Protein AF-A0A661MGD4-F1 (afdb_monomer)

pLDDT: mean 91.0, std 11.96, range [29.83, 98.5]

Sequence (259 aa):
MSNIVTQGSRTRNFLRILVRSAWTYRALFPLMELMNVREQTRAYKIWVRYLLWMMRSSCSRRKKVIWMSAFAPVELAYAADAVPLLPEILAALVSYLGWAPRLMATGNSLISTDVCSFYRCALGMAAEGFLPEPDVIISSSYLCDGANKFFSYLAKRYGCPHFLLDPPYHGDNDAKIYVKDQLDD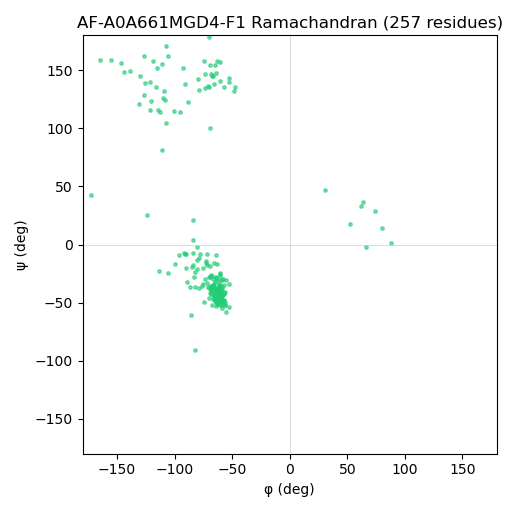ILKGMAEALGRKISAEKISEVIRASNEARNWLSKINTLRKAIPAPFPGSEGLSYLAGMGFVSPGSEWAVRFFSS

Structure (mmCIF, N/CA/C/O backbone):
data_AF-A0A661MGD4-F1
#
_entry.id   AF-A0A661MGD4-F1
#
loop_
_atom_site.group_PDB
_atom_site.id
_atom_site.type_symbol
_atom_site.label_atom_id
_atom_site.label_alt_id
_atom_site.label_comp_id
_atom_site.label_asym_id
_atom_site.label_entity_id
_atom_site.label_seq_id
_atom_site.pdbx_PDB_ins_code
_atom_site.Cartn_x
_atom_site.Cartn_y
_atom_site.Cartn_z
_atom_site.occupancy
_atom_site.B_iso_or_equiv
_atom_site.auth_seq_id
_atom_site.auth_comp_id
_atom_site.auth_asym_id
_atom_site.auth_atom_id
_atom_site.pdbx_PDB_model_num
ATOM 1 N N . MET A 1 1 ? 1.166 41.370 -6.450 1.00 38.81 1 MET A N 1
ATOM 2 C CA . MET A 1 1 ? 1.505 40.102 -5.754 1.00 38.81 1 MET A CA 1
ATOM 3 C C . MET A 1 1 ? 0.290 39.328 -5.209 1.00 38.81 1 MET A C 1
ATOM 5 O O . MET A 1 1 ? 0.430 38.144 -4.941 1.00 38.81 1 MET A O 1
ATOM 9 N N . SER A 1 2 ? -0.913 39.914 -5.122 1.00 34.53 2 SER A N 1
ATOM 10 C CA . SER A 1 2 ? -2.145 39.258 -4.629 1.00 34.53 2 SER A CA 1
ATOM 11 C C . SER A 1 2 ? -2.879 38.353 -5.642 1.00 34.53 2 SER A C 1
ATOM 13 O O . SER A 1 2 ? -3.616 37.457 -5.236 1.00 34.53 2 SER A O 1
ATOM 15 N N . ASN A 1 3 ? -2.651 38.528 -6.951 1.00 29.83 3 ASN A N 1
ATOM 16 C CA . ASN A 1 3 ? -3.352 37.764 -8.000 1.00 29.83 3 ASN A CA 1
ATOM 17 C C . ASN A 1 3 ? -2.729 36.390 -8.329 1.00 29.83 3 ASN A C 1
ATOM 19 O O . ASN A 1 3 ? -3.414 35.525 -8.861 1.00 29.83 3 ASN A O 1
ATOM 23 N N . ILE A 1 4 ? -1.459 36.147 -7.980 1.00 37.38 4 ILE A N 1
ATOM 24 C CA . ILE A 1 4 ? -0.770 34.870 -8.271 1.00 37.38 4 ILE A CA 1
ATOM 25 C C . ILE A 1 4 ? -1.109 33.807 -7.208 1.00 37.38 4 ILE A C 1
ATOM 27 O O . ILE A 1 4 ? -1.322 32.635 -7.524 1.00 37.38 4 ILE A O 1
ATOM 31 N N . VAL A 1 5 ? -1.254 34.218 -5.942 1.00 38.19 5 VAL A N 1
ATOM 32 C CA . VAL A 1 5 ? -1.620 33.326 -4.824 1.00 38.19 5 VAL A CA 1
ATOM 33 C C . VAL A 1 5 ? -3.065 32.820 -4.956 1.00 38.19 5 VAL A C 1
ATOM 35 O O . VAL A 1 5 ? -3.353 31.656 -4.665 1.00 38.19 5 VAL A O 1
ATOM 38 N N . THR A 1 6 ? -3.967 33.665 -5.460 1.00 35.41 6 THR A N 1
ATOM 39 C CA . THR A 1 6 ? -5.386 33.350 -5.691 1.00 35.41 6 THR A CA 1
ATOM 40 C C . THR A 1 6 ? -5.606 32.477 -6.931 1.00 35.41 6 THR A C 1
ATOM 42 O O . THR A 1 6 ? -6.429 31.560 -6.885 1.00 35.41 6 THR A O 1
ATOM 45 N N . GLN A 1 7 ? -4.826 32.658 -8.003 1.00 37.03 7 GLN A N 1
ATOM 46 C CA . GLN A 1 7 ? -4.833 31.742 -9.156 1.00 37.03 7 GLN A CA 1
ATOM 47 C C . GLN A 1 7 ? -4.317 30.349 -8.766 1.00 37.03 7 GLN A C 1
ATOM 49 O O . GLN A 1 7 ? -4.953 29.339 -9.072 1.00 37.03 7 GLN A O 1
ATOM 54 N N . GLY A 1 8 ? -3.227 30.289 -7.991 1.00 53.97 8 GLY A N 1
ATOM 55 C CA . GLY A 1 8 ? -2.683 29.037 -7.466 1.00 53.97 8 GLY A CA 1
ATOM 56 C C . GLY A 1 8 ? -3.636 28.297 -6.520 1.00 53.97 8 GLY A C 1
ATOM 57 O O . GLY A 1 8 ? -3.591 27.069 -6.462 1.00 53.97 8 GLY A O 1
ATOM 58 N N . SER A 1 9 ? -4.509 28.988 -5.773 1.00 59.91 9 SER A N 1
ATOM 59 C CA . SER A 1 9 ? -5.507 28.337 -4.904 1.00 59.91 9 SER A CA 1
ATOM 60 C C . SER A 1 9 ? -6.722 27.810 -5.682 1.00 59.91 9 SER A C 1
ATOM 62 O O . SER A 1 9 ? -7.193 26.706 -5.401 1.00 59.91 9 SER A O 1
ATOM 64 N N . ARG A 1 10 ? -7.185 28.530 -6.716 1.00 62.38 10 ARG A N 1
ATOM 65 C CA . ARG A 1 10 ? -8.285 28.085 -7.593 1.00 62.38 10 ARG A CA 1
ATOM 66 C C . ARG A 1 10 ? -7.918 26.840 -8.395 1.00 62.38 10 ARG A C 1
ATOM 68 O O . ARG A 1 10 ? -8.682 25.876 -8.388 1.00 62.38 10 ARG A O 1
ATOM 75 N N . THR A 1 11 ? -6.738 26.819 -9.014 1.00 67.00 11 THR A N 1
ATOM 76 C CA . THR A 1 11 ? -6.256 25.649 -9.768 1.00 67.00 11 THR A CA 1
ATOM 77 C C . THR A 1 11 ? -6.047 24.443 -8.849 1.00 67.00 11 THR A C 1
ATOM 79 O O . THR A 1 11 ? -6.415 23.326 -9.210 1.00 67.00 11 THR A O 1
ATOM 82 N N . ARG A 1 12 ? -5.547 24.660 -7.620 1.00 67.94 12 ARG A N 1
ATOM 83 C CA . ARG A 1 12 ? -5.434 23.611 -6.589 1.00 67.94 12 ARG A CA 1
ATOM 84 C C . ARG A 1 12 ? -6.788 23.022 -6.208 1.00 67.94 12 ARG A C 1
ATOM 86 O O . ARG A 1 12 ? -6.923 21.804 -6.158 1.00 67.94 12 ARG A O 1
ATOM 93 N N . ASN A 1 13 ? -7.792 23.867 -5.988 1.00 76.31 13 ASN A N 1
ATOM 94 C CA . ASN A 1 13 ? -9.137 23.408 -5.653 1.00 76.31 13 ASN A CA 1
ATOM 95 C C . ASN A 1 13 ? -9.775 22.613 -6.798 1.00 76.31 13 ASN A C 1
ATOM 97 O O . ASN A 1 13 ? -10.355 21.561 -6.542 1.00 76.31 13 ASN A O 1
ATOM 101 N N . PHE A 1 14 ? -9.619 23.063 -8.045 1.00 81.38 14 PHE A N 1
ATOM 102 C CA . PHE A 1 14 ? -10.125 22.338 -9.211 1.00 81.38 14 PHE A CA 1
ATOM 103 C C . PHE A 1 14 ? -9.444 20.975 -9.387 1.00 81.38 14 PHE A C 1
ATOM 105 O O . PHE A 1 14 ? -10.123 19.956 -9.499 1.00 81.38 14 PHE A O 1
ATOM 112 N N . LEU A 1 15 ? -8.108 20.934 -9.330 1.00 81.50 15 LEU A N 1
ATOM 113 C CA . LEU A 1 15 ? -7.348 19.689 -9.445 1.00 81.50 15 LEU A CA 1
ATOM 114 C C . LEU A 1 15 ? -7.704 18.708 -8.322 1.00 81.50 15 LEU A C 1
ATOM 116 O O . LEU A 1 15 ? -7.880 17.521 -8.576 1.00 81.50 15 LEU A O 1
ATOM 120 N N . ARG A 1 16 ? -7.882 19.202 -7.093 1.00 83.19 16 ARG A N 1
ATOM 121 C CA . ARG A 1 16 ? -8.325 18.389 -5.954 1.00 83.19 16 ARG A CA 1
ATOM 122 C C . ARG A 1 16 ? -9.704 17.774 -6.189 1.00 83.19 16 ARG A C 1
ATOM 124 O O . ARG A 1 16 ? -9.888 16.591 -5.925 1.00 83.19 16 ARG A O 1
ATOM 131 N N . ILE A 1 17 ? -10.662 18.553 -6.694 1.00 83.62 17 ILE A N 1
ATOM 132 C CA . ILE A 1 17 ? -12.006 18.054 -7.034 1.00 83.62 17 ILE A CA 1
ATOM 133 C C . ILE A 1 17 ? -11.910 16.969 -8.111 1.00 83.62 17 ILE A C 1
ATOM 135 O O . ILE A 1 17 ? -12.539 15.918 -7.987 1.00 83.62 17 ILE A O 1
ATOM 139 N N . LEU A 1 18 ? -11.084 17.195 -9.133 1.00 85.94 18 LEU A N 1
ATOM 140 C CA . LEU A 1 18 ? -10.885 16.254 -10.228 1.00 85.94 18 LEU A CA 1
ATOM 141 C C . LEU A 1 18 ? -10.259 14.940 -9.732 1.00 85.94 18 LEU A C 1
ATOM 143 O O . LEU A 1 18 ? -10.813 13.873 -9.977 1.00 85.94 18 LEU A O 1
ATOM 147 N N . VAL A 1 19 ? -9.174 15.000 -8.960 1.00 83.69 19 VAL A N 1
ATOM 148 C CA . VAL A 1 19 ? -8.482 13.816 -8.414 1.00 83.69 19 VAL A CA 1
ATOM 149 C C . VAL A 1 19 ? -9.341 13.060 -7.395 1.00 83.69 19 VAL A C 1
ATOM 151 O O . VAL A 1 19 ? -9.225 11.842 -7.295 1.00 83.69 19 VAL A O 1
ATOM 154 N N . ARG A 1 20 ? -10.242 13.732 -6.667 1.00 84.50 20 ARG A N 1
ATOM 155 C CA . ARG A 1 20 ? -11.174 13.072 -5.731 1.00 84.50 20 ARG A CA 1
ATOM 156 C C . ARG A 1 20 ? -12.440 12.529 -6.396 1.00 84.50 20 ARG A C 1
ATOM 158 O O . ARG A 1 20 ? -13.216 11.841 -5.737 1.00 84.50 20 ARG A O 1
ATOM 165 N N . SER A 1 21 ? -12.672 12.812 -7.675 1.00 87.50 21 SER A N 1
ATOM 166 C CA . SER A 1 21 ? -13.876 12.367 -8.373 1.00 87.50 21 SER A CA 1
ATOM 167 C C . SER A 1 21 ? -13.684 10.988 -9.001 1.00 87.50 21 SER A C 1
ATOM 169 O O . SER A 1 21 ? -12.840 10.783 -9.872 1.00 87.50 21 SER A O 1
ATOM 171 N N . ALA A 1 22 ? -14.540 10.033 -8.629 1.00 86.62 22 ALA A N 1
ATOM 172 C CA . ALA A 1 22 ? -14.568 8.711 -9.258 1.00 86.62 22 ALA A CA 1
ATOM 173 C C . ALA A 1 22 ? -14.874 8.774 -10.770 1.00 86.62 22 ALA A C 1
ATOM 175 O O . ALA A 1 22 ? -14.475 7.880 -11.523 1.00 86.62 22 ALA A O 1
ATOM 176 N N . TRP A 1 23 ? -15.563 9.829 -11.225 1.00 83.44 23 TRP A N 1
ATOM 177 C CA . TRP A 1 23 ? -15.850 10.055 -12.643 1.00 83.44 23 TRP A CA 1
ATOM 178 C C . TRP A 1 23 ? -14.594 10.342 -13.453 1.00 83.44 23 TRP A C 1
ATOM 180 O O . TRP A 1 23 ? -14.499 9.865 -14.580 1.00 83.44 23 TRP A O 1
ATOM 190 N N . THR A 1 24 ? -13.611 11.024 -12.867 1.00 87.75 24 THR A N 1
ATOM 191 C CA . THR A 1 24 ? -12.321 11.299 -13.507 1.00 87.75 24 THR A CA 1
ATOM 192 C C . THR A 1 24 ? -11.649 10.004 -13.935 1.00 87.75 24 THR A C 1
ATOM 194 O O . THR A 1 24 ? -11.345 9.821 -15.107 1.00 87.75 24 THR A O 1
ATOM 197 N N . TYR A 1 25 ? -11.513 9.043 -13.022 1.00 87.75 25 TYR A N 1
ATOM 198 C CA . TYR A 1 25 ? -10.883 7.756 -13.329 1.00 87.75 25 TYR A CA 1
ATOM 199 C C . TYR A 1 25 ? -11.726 6.887 -14.267 1.00 87.75 25 TYR A C 1
ATOM 201 O O . TYR A 1 25 ? -11.180 6.103 -15.040 1.00 87.75 25 TYR A O 1
ATOM 209 N N . ARG A 1 26 ? -13.058 7.037 -14.248 1.00 84.25 26 ARG A N 1
ATOM 210 C CA . ARG A 1 26 ? -13.942 6.380 -15.222 1.00 84.25 26 ARG A CA 1
ATOM 211 C C . ARG A 1 26 ? -13.761 6.948 -16.632 1.00 84.25 26 ARG A C 1
ATOM 213 O O . ARG A 1 26 ? -13.774 6.171 -17.578 1.00 84.25 26 ARG A O 1
ATOM 220 N N . ALA A 1 27 ? -13.596 8.263 -16.763 1.00 83.69 27 ALA A N 1
ATOM 221 C CA . ALA A 1 27 ? -13.368 8.939 -18.038 1.00 83.69 27 ALA A CA 1
ATOM 222 C C . ALA A 1 27 ? -11.937 8.733 -18.563 1.00 83.69 27 ALA A C 1
ATOM 224 O O . ALA A 1 27 ? -11.739 8.593 -19.766 1.00 83.69 27 ALA A O 1
ATOM 225 N N . LEU A 1 28 ? -10.949 8.642 -17.666 1.00 85.88 28 LEU A N 1
ATOM 226 C CA . LEU A 1 28 ? -9.559 8.341 -18.020 1.00 85.88 28 LEU A CA 1
ATOM 227 C C . LEU A 1 28 ? -9.374 6.912 -18.538 1.00 85.88 28 LEU A C 1
ATOM 229 O O . LEU A 1 28 ? -8.469 6.676 -19.327 1.00 85.88 28 LEU A O 1
ATOM 233 N N . PHE A 1 29 ? -10.225 5.969 -18.130 1.00 83.31 29 PHE A N 1
ATOM 234 C CA . PHE A 1 29 ? -10.126 4.570 -18.547 1.00 83.31 29 PHE A CA 1
ATOM 235 C C . PHE A 1 29 ? -10.126 4.369 -20.077 1.00 83.31 29 PHE A C 1
ATOM 237 O O . PHE A 1 29 ? -9.139 3.836 -20.582 1.00 83.31 29 PHE A O 1
ATOM 244 N N . PRO A 1 30 ? -11.143 4.814 -20.848 1.00 80.56 30 PRO A N 1
ATOM 245 C CA . PRO A 1 30 ? -11.133 4.661 -22.306 1.00 80.56 30 PRO A CA 1
ATOM 246 C C . PRO A 1 30 ? -10.006 5.453 -22.985 1.00 80.56 30 PRO A C 1
ATOM 248 O O . PRO A 1 30 ? -9.466 5.001 -23.990 1.00 80.56 30 PRO A O 1
ATOM 251 N N . LEU A 1 31 ? -9.615 6.605 -22.427 1.00 83.00 31 LEU A N 1
ATOM 252 C CA . LEU A 1 31 ? -8.506 7.403 -22.953 1.00 83.00 31 LEU A CA 1
ATOM 253 C C . LEU A 1 31 ? -7.170 6.665 -22.808 1.00 83.00 31 LEU A C 1
ATOM 255 O O . LEU A 1 31 ? -6.402 6.586 -23.760 1.00 83.00 31 LEU A O 1
ATOM 259 N N . MET A 1 32 ? -6.908 6.096 -21.631 1.00 81.75 32 MET A N 1
ATOM 260 C CA . MET A 1 32 ? -5.697 5.322 -21.369 1.00 81.75 32 MET A CA 1
ATOM 261 C C . MET A 1 32 ? -5.668 4.032 -22.185 1.00 81.75 32 MET A C 1
ATOM 263 O O . MET A 1 32 ? -4.604 3.659 -22.666 1.00 81.75 32 MET A O 1
ATOM 267 N N . GLU A 1 33 ? -6.814 3.378 -22.402 1.00 76.75 33 GLU A N 1
ATOM 268 C CA . GLU A 1 33 ? -6.906 2.258 -23.347 1.00 76.75 33 GLU A CA 1
ATOM 269 C C . GLU A 1 33 ? -6.469 2.681 -24.747 1.00 76.75 33 GLU A C 1
ATOM 271 O O . GLU A 1 33 ? -5.610 2.016 -25.316 1.00 76.75 33 GLU A O 1
ATOM 276 N N . LEU A 1 34 ? -6.991 3.806 -25.255 1.00 76.06 34 LEU A N 1
ATOM 277 C CA . LEU A 1 34 ? -6.676 4.335 -26.584 1.00 76.06 34 LEU A CA 1
ATOM 278 C C . LEU A 1 34 ? -5.197 4.736 -26.719 1.00 76.06 34 LEU A C 1
ATOM 280 O O . LEU A 1 34 ? -4.548 4.407 -27.711 1.00 76.06 34 LEU A O 1
ATOM 284 N N . MET A 1 35 ? -4.647 5.415 -25.712 1.00 70.75 35 MET A N 1
ATOM 285 C CA . MET A 1 35 ? -3.242 5.837 -25.694 1.00 70.75 35 MET A CA 1
ATOM 286 C C . MET A 1 35 ? -2.285 4.644 -25.584 1.00 70.75 35 MET A C 1
ATOM 288 O O . MET A 1 35 ? -1.237 4.634 -26.225 1.00 70.75 35 MET A O 1
ATOM 292 N N . ASN A 1 36 ? -2.665 3.605 -24.837 1.00 72.94 36 ASN A N 1
ATOM 293 C CA . ASN A 1 36 ? -1.867 2.390 -24.668 1.00 72.94 36 ASN A CA 1
ATOM 294 C C . ASN A 1 36 ? -2.060 1.370 -25.806 1.00 72.94 36 ASN A C 1
ATOM 296 O O . ASN A 1 36 ? -1.493 0.275 -25.741 1.00 72.94 36 ASN A O 1
ATOM 300 N N . VAL A 1 37 ? -2.837 1.681 -26.856 1.00 60.25 37 VAL A N 1
ATOM 301 C CA . VAL A 1 37 ? -2.988 0.794 -28.026 1.00 60.25 37 VAL A CA 1
ATOM 302 C C . VAL A 1 37 ? -1.652 0.587 -28.731 1.00 60.25 37 VAL A C 1
ATOM 304 O O . VAL A 1 37 ? -1.413 -0.508 -29.235 1.00 60.25 37 VAL A O 1
ATOM 307 N N . ARG A 1 38 ? -0.785 1.608 -28.759 1.00 55.16 38 ARG A N 1
ATOM 308 C CA . ARG A 1 38 ? 0.310 1.642 -29.730 1.00 55.16 38 ARG A CA 1
ATOM 309 C C . ARG A 1 38 ? 1.633 1.003 -29.328 1.00 55.16 38 ARG A C 1
ATOM 311 O O . ARG A 1 38 ? 2.334 0.660 -30.259 1.00 55.16 38 ARG A O 1
ATOM 318 N N . GLU A 1 39 ? 1.975 0.773 -28.054 1.00 57.12 39 GLU A N 1
ATOM 319 C CA . GLU A 1 39 ? 3.321 0.227 -27.737 1.00 57.12 39 GLU A CA 1
ATOM 320 C C . GLU A 1 39 ? 3.539 -0.158 -26.253 1.00 57.12 39 GLU A C 1
ATOM 322 O O . GLU A 1 39 ? 4.567 0.140 -25.658 1.00 57.12 39 GLU A O 1
ATOM 327 N N . GLN A 1 40 ? 2.569 -0.806 -25.598 1.00 71.50 40 GLN A N 1
ATOM 328 C CA . GLN A 1 40 ? 2.698 -1.192 -24.178 1.00 71.50 40 GLN A CA 1
ATOM 329 C C . GLN A 1 40 ? 2.456 -2.691 -23.967 1.00 71.50 40 GLN A C 1
ATOM 331 O O . GLN A 1 40 ? 1.520 -3.262 -24.543 1.00 71.50 40 GLN A O 1
ATOM 336 N N . THR A 1 41 ? 3.263 -3.319 -23.103 1.00 84.88 41 THR A N 1
ATOM 337 C CA . THR A 1 41 ? 3.124 -4.737 -22.731 1.00 84.88 41 THR A CA 1
ATOM 338 C C . THR A 1 41 ? 1.764 -5.010 -22.079 1.00 84.88 41 THR A C 1
ATOM 340 O O . THR A 1 41 ? 1.111 -4.121 -21.520 1.00 84.88 41 THR A O 1
ATOM 343 N N . ARG A 1 42 ? 1.306 -6.268 -22.128 1.00 89.00 42 ARG A N 1
ATOM 344 C CA . ARG A 1 42 ? 0.054 -6.677 -21.468 1.00 89.00 42 ARG A CA 1
ATOM 345 C C . ARG A 1 42 ? 0.088 -6.373 -19.966 1.00 89.00 42 ARG A C 1
ATOM 347 O O . ARG A 1 42 ? -0.892 -5.841 -19.443 1.00 89.00 42 ARG A O 1
ATOM 354 N N . ALA A 1 43 ? 1.222 -6.633 -19.316 1.00 90.75 43 ALA A N 1
ATOM 355 C CA . ALA A 1 43 ? 1.460 -6.322 -17.911 1.00 90.75 43 ALA A CA 1
ATOM 356 C C . ALA A 1 43 ? 1.262 -4.827 -17.613 1.00 90.75 43 ALA A C 1
ATOM 358 O O . ALA A 1 43 ? 0.508 -4.474 -16.705 1.00 90.75 43 ALA A O 1
ATOM 359 N N . TYR A 1 44 ? 1.845 -3.938 -18.424 1.00 89.69 44 TYR A N 1
ATOM 360 C CA . TYR A 1 44 ? 1.681 -2.494 -18.250 1.00 89.69 44 TYR A CA 1
ATOM 361 C C . TYR A 1 44 ? 0.212 -2.060 -18.331 1.00 89.69 44 TYR A C 1
ATOM 363 O O . TYR A 1 44 ? -0.272 -1.314 -17.478 1.00 89.69 44 TYR A O 1
ATOM 371 N N . LYS A 1 45 ? -0.543 -2.579 -19.309 1.00 90.50 45 LYS A N 1
ATOM 372 C CA . LYS A 1 45 ? -1.984 -2.289 -19.432 1.00 9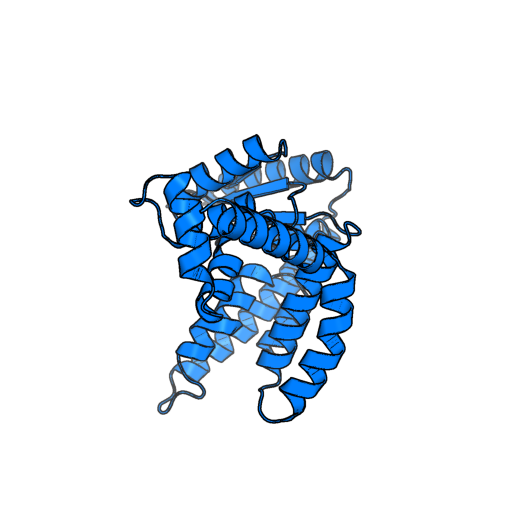0.50 45 LYS A CA 1
ATOM 373 C C . LYS A 1 45 ? -2.750 -2.730 -18.185 1.00 90.50 45 LYS A C 1
ATOM 375 O O . LYS A 1 45 ? -3.609 -1.995 -17.701 1.00 90.50 45 LYS A O 1
ATOM 380 N N . ILE A 1 46 ? -2.437 -3.908 -17.642 1.00 93.56 46 ILE A N 1
ATOM 381 C CA . ILE A 1 46 ? -3.058 -4.408 -16.407 1.00 93.56 46 ILE A CA 1
ATOM 382 C C . ILE A 1 46 ? -2.708 -3.504 -15.219 1.00 93.56 46 ILE A C 1
ATOM 384 O O . ILE A 1 46 ? -3.604 -3.162 -14.449 1.00 93.56 46 ILE A O 1
ATOM 388 N N . TRP A 1 47 ? -1.456 -3.063 -15.100 1.00 93.06 47 TRP A N 1
ATOM 389 C CA . TRP A 1 47 ? -1.031 -2.135 -14.051 1.00 93.06 47 TRP A CA 1
ATOM 390 C C . TRP A 1 47 ? -1.778 -0.797 -14.114 1.00 93.06 47 TRP A C 1
ATOM 392 O O . TRP A 1 47 ? -2.334 -0.358 -13.108 1.00 93.06 47 TRP A O 1
ATOM 402 N N . VAL A 1 48 ? -1.888 -0.180 -15.296 1.00 91.81 48 VAL A N 1
ATOM 403 C CA . VAL A 1 48 ? -2.652 1.070 -15.468 1.00 91.81 48 VAL A CA 1
ATOM 404 C C . VAL A 1 48 ? -4.127 0.864 -15.113 1.00 91.81 48 VAL A C 1
ATOM 406 O O . VAL A 1 48 ? -4.706 1.668 -14.379 1.00 91.81 48 VAL A O 1
ATOM 409 N N . ARG A 1 49 ? -4.742 -0.238 -15.565 1.00 93.19 49 ARG A N 1
ATOM 410 C CA . ARG A 1 49 ? -6.128 -0.589 -15.201 1.00 93.19 49 ARG A CA 1
ATOM 411 C C . ARG A 1 49 ? -6.295 -0.748 -13.694 1.00 93.19 49 ARG A C 1
ATOM 413 O O . ARG A 1 49 ? -7.289 -0.270 -13.150 1.00 93.19 49 ARG A O 1
ATOM 420 N N . TYR A 1 50 ? -5.332 -1.380 -13.029 1.00 95.00 50 TYR A N 1
ATOM 421 C CA . TYR A 1 50 ? -5.331 -1.545 -11.582 1.00 95.00 50 TYR A CA 1
ATOM 422 C C . TYR A 1 50 ? -5.238 -0.196 -10.857 1.00 95.00 50 TYR A C 1
ATOM 424 O O . TYR A 1 50 ? -6.045 0.059 -9.966 1.00 95.00 50 TYR A O 1
ATOM 432 N N . LEU A 1 51 ? -4.340 0.706 -11.269 1.00 93.50 51 LEU A N 1
ATOM 433 C CA . LEU A 1 51 ? -4.227 2.048 -10.681 1.00 93.50 51 LEU A CA 1
ATOM 434 C C . LEU A 1 51 ? -5.525 2.853 -10.833 1.00 93.50 51 LEU A C 1
ATOM 436 O O . LEU A 1 51 ? -6.009 3.451 -9.870 1.00 93.50 51 LEU A O 1
ATOM 440 N N . LEU A 1 52 ? -6.131 2.828 -12.024 1.00 93.31 52 LEU A N 1
ATOM 441 C CA . LEU A 1 52 ? -7.417 3.484 -12.272 1.00 93.31 52 LEU A CA 1
ATOM 442 C C . LEU A 1 52 ? -8.542 2.860 -11.442 1.00 93.31 52 LEU A C 1
ATOM 444 O O . LEU A 1 52 ? -9.380 3.584 -10.902 1.00 93.31 52 LEU A O 1
ATOM 448 N N . TRP A 1 53 ? -8.568 1.531 -11.321 1.00 94.56 53 TRP A N 1
ATOM 449 C CA . TRP A 1 53 ? -9.529 0.819 -10.482 1.00 94.56 53 TRP A CA 1
ATOM 450 C C . TRP A 1 53 ? -9.363 1.175 -9.003 1.00 94.56 53 TRP A C 1
ATOM 452 O O . TRP A 1 53 ? -10.366 1.473 -8.352 1.00 94.56 53 TRP A O 1
ATOM 462 N N . MET A 1 54 ? -8.131 1.183 -8.490 1.00 95.19 54 MET A N 1
ATOM 463 C CA . MET A 1 54 ? -7.812 1.515 -7.101 1.00 95.19 54 MET A CA 1
ATOM 464 C C . MET A 1 54 ? -8.294 2.930 -6.789 1.00 95.19 54 MET A C 1
ATOM 466 O O . MET A 1 54 ? -9.127 3.115 -5.904 1.00 95.19 54 MET A O 1
ATOM 470 N N . MET A 1 55 ? -7.869 3.919 -7.581 1.00 93.75 55 MET A N 1
ATOM 471 C CA . MET A 1 55 ? -8.251 5.314 -7.362 1.00 93.75 55 MET A CA 1
ATOM 472 C C . MET A 1 55 ? -9.757 5.530 -7.510 1.00 93.75 55 MET A C 1
ATOM 474 O O . MET A 1 55 ? -10.378 6.157 -6.653 1.00 93.75 55 MET A O 1
ATOM 478 N N . ARG A 1 56 ? -10.392 4.951 -8.537 1.00 93.69 56 ARG A N 1
ATOM 479 C CA . ARG A 1 56 ? -11.851 5.025 -8.708 1.00 93.69 56 ARG A CA 1
ATOM 480 C C . ARG A 1 56 ? -12.594 4.433 -7.516 1.00 93.69 56 ARG A C 1
ATOM 482 O O . ARG A 1 56 ? -13.559 5.036 -7.046 1.00 93.69 56 ARG A O 1
ATOM 489 N N . SER A 1 57 ? -12.189 3.247 -7.070 1.00 94.25 57 SER A N 1
ATOM 490 C CA . SER A 1 57 ? -12.857 2.524 -5.987 1.00 94.25 57 SER A CA 1
ATOM 491 C C . SER A 1 57 ? -12.743 3.306 -4.683 1.00 94.25 57 SER A C 1
ATOM 493 O O . SER A 1 57 ? -13.774 3.567 -4.058 1.00 94.25 57 SER A O 1
ATOM 495 N N . SER A 1 58 ? -11.544 3.795 -4.364 1.00 93.69 58 SER A N 1
ATOM 496 C CA . SER A 1 58 ? -11.283 4.622 -3.185 1.00 93.69 58 SER A CA 1
ATOM 497 C C . SER A 1 58 ? -12.030 5.959 -3.221 1.00 93.69 58 SER A C 1
ATOM 499 O O . SER A 1 58 ? -12.672 6.340 -2.245 1.00 93.69 58 SER A O 1
ATOM 501 N N . CYS A 1 59 ? -12.038 6.660 -4.358 1.00 91.94 59 CYS A N 1
ATOM 502 C CA . CYS A 1 59 ? -12.746 7.937 -4.500 1.00 91.94 59 CYS A CA 1
ATOM 503 C C . CYS A 1 59 ? -14.274 7.795 -4.506 1.00 91.94 59 CYS A C 1
ATOM 505 O O . CYS A 1 59 ? -14.980 8.718 -4.111 1.00 91.94 59 CYS A O 1
ATOM 507 N N . SER A 1 60 ? -14.810 6.655 -4.954 1.00 90.69 60 SER A N 1
ATOM 508 C CA . SER A 1 60 ? -16.262 6.432 -5.001 1.00 90.69 60 SER A CA 1
ATOM 509 C C . SER A 1 60 ? -16.902 6.222 -3.628 1.00 90.69 60 SER A C 1
ATOM 511 O O . SER A 1 60 ? -18.127 6.252 -3.535 1.00 90.69 60 SER A O 1
ATOM 513 N N . ARG A 1 61 ? -16.090 5.938 -2.598 1.00 87.06 61 ARG A N 1
ATOM 514 C CA . ARG A 1 61 ? -16.502 5.517 -1.246 1.00 87.06 61 ARG A CA 1
ATOM 515 C C . ARG A 1 61 ? -17.466 4.322 -1.200 1.00 87.06 61 ARG A C 1
ATOM 517 O O . ARG A 1 61 ? -18.096 4.079 -0.178 1.00 87.06 61 ARG A O 1
ATOM 524 N N . ARG A 1 62 ? -17.570 3.546 -2.288 1.00 87.62 62 ARG A N 1
ATOM 525 C CA . ARG A 1 62 ? -18.345 2.291 -2.325 1.00 87.62 62 ARG A CA 1
ATOM 526 C C . ARG A 1 62 ? -17.654 1.157 -1.578 1.00 87.62 62 ARG A C 1
ATOM 528 O O . ARG A 1 62 ? -18.323 0.257 -1.091 1.00 87.62 62 ARG A O 1
ATOM 535 N N . LYS A 1 63 ? -16.322 1.193 -1.537 1.00 92.12 63 LYS A N 1
ATOM 536 C CA . LYS A 1 63 ? -15.492 0.297 -0.737 1.00 92.12 63 LYS A CA 1
ATOM 537 C C . LYS A 1 63 ? -14.752 1.106 0.313 1.00 92.12 63 LYS A C 1
ATOM 539 O O . LYS A 1 63 ? -14.458 2.282 0.093 1.00 92.12 63 LYS A O 1
ATOM 544 N N . LYS A 1 64 ?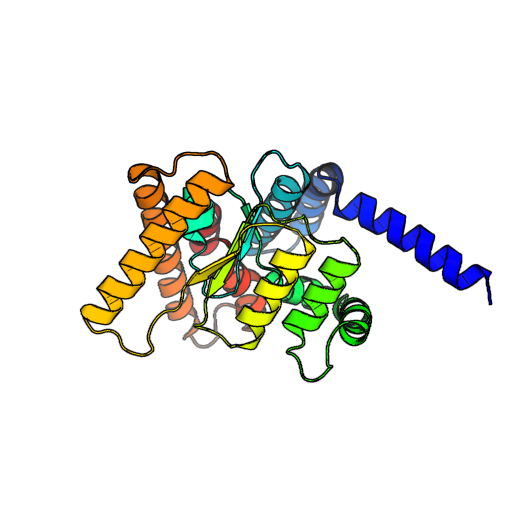 -14.451 0.444 1.424 1.00 96.25 64 LYS A N 1
ATOM 545 C CA . LYS A 1 64 ? -13.605 0.983 2.483 1.00 96.25 64 LYS A CA 1
ATOM 546 C C . LYS A 1 64 ? -12.169 1.122 1.988 1.00 96.25 64 LYS A C 1
ATOM 548 O O . LYS A 1 64 ? -11.716 0.304 1.183 1.00 96.25 64 LYS A O 1
ATOM 553 N N . VAL A 1 65 ? -11.477 2.158 2.440 1.00 97.56 65 VAL A N 1
ATOM 554 C CA . VAL A 1 65 ? -10.087 2.447 2.076 1.00 97.56 65 VAL A CA 1
ATOM 555 C C . VAL A 1 65 ? -9.205 2.151 3.275 1.00 97.56 65 VAL A C 1
ATOM 557 O O . VAL A 1 65 ? -9.413 2.708 4.351 1.00 97.56 65 VAL A O 1
ATOM 560 N N . ILE A 1 66 ? -8.207 1.294 3.086 1.00 98.00 66 ILE A N 1
ATOM 561 C CA . ILE A 1 66 ? -7.243 0.969 4.136 1.00 98.00 66 ILE A CA 1
ATOM 562 C C . ILE A 1 66 ? -5.888 1.485 3.695 1.00 98.00 66 ILE A C 1
ATOM 564 O O . ILE A 1 66 ? -5.350 1.042 2.677 1.00 98.00 66 ILE A O 1
ATOM 568 N N . TRP A 1 67 ? -5.350 2.447 4.440 1.00 98.06 67 TRP A N 1
ATOM 569 C CA . TRP A 1 67 ? -3.981 2.880 4.202 1.00 98.06 67 TRP A CA 1
ATOM 570 C C . TRP A 1 67 ? -3.022 1.887 4.825 1.00 98.06 67 TRP A C 1
ATOM 572 O O . TRP A 1 67 ? -3.209 1.487 5.972 1.00 98.06 67 TRP A O 1
ATOM 582 N N . MET A 1 68 ? -2.004 1.497 4.068 1.00 97.50 68 MET A N 1
ATOM 583 C CA . MET A 1 68 ? -1.034 0.506 4.513 1.00 97.50 68 MET A CA 1
ATOM 584 C C . MET A 1 68 ? 0.389 1.017 4.308 1.00 97.50 68 MET A C 1
ATOM 586 O O . MET A 1 68 ? 0.650 1.742 3.344 1.00 97.50 68 MET A O 1
ATOM 590 N N . SER A 1 69 ? 1.304 0.665 5.211 1.00 96.50 69 SER A N 1
ATOM 591 C CA . SER A 1 69 ? 2.736 0.818 4.944 1.00 96.50 69 SER A CA 1
ATOM 592 C C . SER A 1 69 ? 3.212 -0.254 3.970 1.00 96.50 69 SER A C 1
ATOM 594 O O . SER A 1 69 ? 2.623 -1.336 3.880 1.00 96.50 69 SER A O 1
ATOM 596 N N . ALA A 1 70 ? 4.326 -0.006 3.288 1.00 92.75 70 ALA A N 1
ATOM 5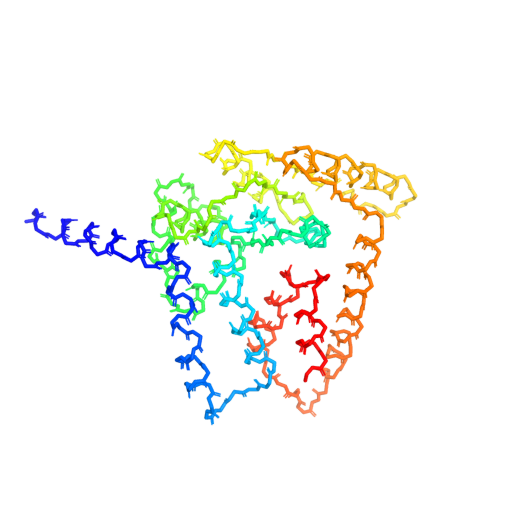97 C CA . ALA A 1 70 ? 5.077 -1.091 2.672 1.00 92.75 70 ALA A CA 1
ATOM 598 C C . ALA A 1 70 ? 5.374 -2.184 3.723 1.00 92.75 70 ALA A C 1
ATOM 600 O O . ALA A 1 70 ? 5.594 -1.887 4.900 1.00 92.75 70 ALA A O 1
ATOM 601 N N . PHE A 1 71 ? 5.334 -3.447 3.292 1.00 92.06 71 PHE A N 1
ATOM 602 C CA . PHE A 1 71 ? 5.506 -4.651 4.123 1.00 92.06 71 PHE A CA 1
ATOM 603 C C . PHE A 1 71 ? 4.420 -4.930 5.175 1.00 92.06 71 PHE A C 1
ATOM 605 O O . PHE A 1 71 ? 4.460 -5.990 5.796 1.00 92.06 71 PHE A O 1
ATOM 612 N N . ALA A 1 72 ? 3.404 -4.074 5.328 1.00 95.69 72 ALA A N 1
ATOM 613 C CA . ALA A 1 72 ? 2.163 -4.516 5.955 1.00 95.69 72 ALA A CA 1
ATOM 614 C C . ALA A 1 72 ? 1.428 -5.472 4.985 1.00 95.69 72 ALA A C 1
ATOM 616 O O . ALA A 1 72 ? 1.362 -5.178 3.788 1.00 95.69 72 ALA A O 1
ATOM 617 N N . PRO A 1 73 ? 0.876 -6.604 5.457 1.00 96.06 73 PRO A N 1
ATOM 618 C CA . PRO A 1 73 ? 0.263 -7.608 4.587 1.00 96.06 73 PRO A CA 1
ATOM 619 C C . PRO A 1 73 ? -1.041 -7.083 3.973 1.00 96.06 73 PRO A C 1
ATOM 621 O O . PRO A 1 73 ? -2.091 -7.065 4.620 1.00 96.06 73 PRO A O 1
ATOM 624 N N . VAL A 1 74 ? -0.982 -6.639 2.713 1.00 97.44 74 VAL A N 1
ATOM 625 C CA . VAL A 1 74 ? -2.124 -6.053 1.981 1.00 97.44 74 VAL A CA 1
ATOM 626 C C . VAL A 1 74 ? -3.278 -7.030 1.774 1.00 97.44 74 VAL A C 1
ATOM 628 O O . VAL A 1 74 ? -4.416 -6.613 1.544 1.00 97.44 74 VAL A O 1
ATOM 631 N N . GLU A 1 75 ? -3.016 -8.323 1.937 1.00 98.25 75 GLU A N 1
ATOM 632 C CA . GLU A 1 75 ? -4.012 -9.383 2.010 1.00 98.25 75 GLU A CA 1
ATOM 633 C C . GLU A 1 75 ? -5.089 -9.093 3.060 1.00 98.25 75 GLU A C 1
ATOM 635 O O . GLU A 1 75 ? -6.256 -9.395 2.818 1.00 98.25 75 GLU A O 1
ATOM 640 N N . LEU A 1 76 ? -4.749 -8.436 4.176 1.00 97.56 76 LEU A N 1
ATOM 641 C CA . LEU A 1 76 ? -5.731 -8.030 5.188 1.00 97.56 76 LEU A CA 1
ATOM 642 C C . LEU A 1 76 ? -6.814 -7.123 4.590 1.00 97.56 76 LEU A C 1
ATOM 644 O O . LEU A 1 76 ? -8.003 -7.300 4.864 1.00 97.56 76 LEU A O 1
ATOM 648 N N . ALA A 1 77 ? -6.427 -6.183 3.723 1.00 97.44 77 ALA A N 1
ATOM 649 C CA . ALA A 1 77 ? -7.379 -5.287 3.081 1.00 97.44 77 ALA A CA 1
ATOM 650 C C . ALA A 1 77 ? -8.267 -6.018 2.071 1.00 97.44 77 ALA A C 1
ATOM 652 O O . ALA A 1 77 ? -9.478 -5.798 2.049 1.00 97.44 77 ALA A O 1
ATOM 653 N N . TYR A 1 78 ? -7.702 -6.927 1.274 1.00 97.62 78 TYR A N 1
ATOM 654 C CA . TYR A 1 78 ? -8.490 -7.723 0.330 1.00 97.62 78 TYR A CA 1
ATOM 655 C C . TYR A 1 78 ? -9.419 -8.723 1.031 1.00 97.62 78 TYR A C 1
ATOM 657 O O . TYR A 1 78 ? -10.550 -8.922 0.579 1.00 97.62 78 TYR A O 1
ATOM 665 N N . ALA A 1 79 ? -8.992 -9.308 2.154 1.00 97.25 79 ALA A N 1
ATOM 666 C CA . ALA A 1 79 ? -9.824 -10.184 2.979 1.00 97.25 79 ALA A CA 1
ATOM 667 C C . ALA A 1 79 ? -11.007 -9.417 3.583 1.00 97.25 79 ALA A C 1
ATOM 669 O O . ALA A 1 79 ? -12.134 -9.910 3.617 1.00 97.25 79 ALA A O 1
ATOM 670 N N . ALA A 1 80 ? -10.774 -8.164 3.967 1.00 96.19 80 ALA A N 1
ATOM 671 C CA . ALA A 1 80 ? -11.805 -7.228 4.381 1.00 96.19 80 ALA A CA 1
ATOM 672 C C . ALA A 1 80 ? -12.477 -6.507 3.201 1.00 96.19 80 ALA A C 1
ATOM 674 O O . ALA A 1 80 ? -13.004 -5.421 3.426 1.00 96.19 80 ALA A O 1
ATOM 675 N N . ASP A 1 81 ? -12.417 -7.053 1.972 1.00 95.38 81 ASP A N 1
ATOM 676 C CA . ASP A 1 81 ? -12.933 -6.506 0.699 1.00 95.38 81 ASP A CA 1
ATOM 677 C C . ASP A 1 81 ? -12.930 -4.961 0.636 1.00 95.38 81 ASP A C 1
ATOM 679 O O . ASP A 1 81 ? -13.880 -4.264 0.273 1.00 95.38 81 ASP A O 1
ATOM 683 N N . ALA A 1 82 ? -11.787 -4.431 1.044 1.00 96.50 82 ALA A N 1
ATOM 684 C CA . ALA A 1 82 ? -11.426 -3.035 1.046 1.00 96.50 82 ALA A CA 1
ATOM 685 C C . ALA A 1 82 ? -10.389 -2.785 -0.054 1.00 96.50 82 ALA A C 1
ATOM 687 O O . ALA A 1 82 ? -9.884 -3.705 -0.703 1.00 96.50 82 ALA A O 1
ATOM 688 N N . VAL A 1 83 ? -10.095 -1.513 -0.297 1.00 96.94 83 VAL A N 1
ATOM 689 C CA . VAL A 1 83 ? -9.063 -1.101 -1.247 1.00 96.94 83 VAL A CA 1
ATOM 690 C C . VAL A 1 83 ? -7.805 -0.747 -0.455 1.00 96.94 83 VAL A C 1
ATOM 692 O O . VAL A 1 83 ? -7.849 0.228 0.303 1.00 96.94 83 VAL A O 1
ATOM 695 N N . PRO A 1 84 ? -6.697 -1.498 -0.606 1.00 97.44 84 PRO A N 1
ATOM 696 C CA . PRO A 1 84 ? -5.427 -1.086 -0.033 1.00 97.44 84 PRO A CA 1
ATOM 697 C C . PRO A 1 84 ? -4.895 0.125 -0.795 1.00 97.44 84 PRO A C 1
ATOM 699 O O . PRO A 1 84 ? -4.901 0.165 -2.029 1.00 97.44 84 PRO A O 1
ATOM 702 N N . LEU A 1 85 ? -4.415 1.113 -0.053 1.00 96.88 85 LEU A N 1
ATOM 703 C CA . LEU A 1 85 ? -3.738 2.278 -0.597 1.00 96.88 85 LEU A CA 1
ATOM 704 C C . LEU A 1 85 ? -2.438 2.474 0.170 1.00 96.88 85 LEU A C 1
ATOM 706 O O . LEU A 1 85 ? -2.447 2.637 1.383 1.00 96.88 85 LEU A O 1
ATOM 710 N N . LEU A 1 86 ? -1.309 2.450 -0.533 1.00 96.75 86 LEU A N 1
ATOM 711 C CA . LEU A 1 86 ? 0.005 2.643 0.074 1.00 96.75 86 LEU A CA 1
ATOM 712 C C . LEU A 1 86 ? 0.511 4.033 -0.329 1.00 96.75 86 LEU A C 1
ATOM 714 O O . LEU A 1 86 ? 0.920 4.208 -1.484 1.00 96.75 86 LEU A O 1
ATOM 718 N N . PRO A 1 87 ? 0.486 5.038 0.572 1.00 95.62 87 PRO A N 1
ATOM 719 C CA . PRO A 1 87 ? 0.941 6.391 0.250 1.00 95.62 87 PRO A CA 1
ATOM 720 C C . PRO A 1 87 ? 2.376 6.437 -0.294 1.00 95.62 87 PRO A C 1
ATOM 722 O O . PRO A 1 87 ? 2.683 7.270 -1.141 1.00 95.62 87 PRO A O 1
ATOM 725 N N . GLU A 1 88 ? 3.234 5.510 0.136 1.00 94.12 88 GLU A N 1
ATOM 726 C CA . GLU A 1 88 ? 4.617 5.359 -0.332 1.00 94.12 88 GLU A CA 1
ATOM 727 C C . GLU A 1 88 ? 4.692 4.940 -1.807 1.00 94.12 88 GLU A C 1
ATOM 729 O O . GLU A 1 88 ? 5.452 5.511 -2.587 1.00 94.12 88 GLU A O 1
ATOM 734 N N . ILE A 1 89 ? 3.853 3.990 -2.228 1.00 93.75 89 ILE A N 1
ATOM 735 C CA . ILE A 1 89 ? 3.812 3.532 -3.622 1.00 93.75 89 ILE A CA 1
ATOM 736 C C . ILE A 1 89 ? 3.211 4.614 -4.523 1.00 93.75 89 ILE A C 1
ATOM 738 O O . ILE A 1 89 ? 3.694 4.840 -5.633 1.00 93.75 89 ILE A O 1
ATOM 742 N N . LEU A 1 90 ? 2.213 5.355 -4.032 1.00 94.44 90 LEU A N 1
ATOM 743 C CA . LEU A 1 90 ? 1.704 6.530 -4.742 1.00 94.44 90 LEU A CA 1
ATOM 744 C C . LEU A 1 90 ? 2.751 7.646 -4.826 1.00 94.44 90 LEU A C 1
ATOM 746 O O . LEU A 1 90 ? 2.847 8.292 -5.866 1.00 94.44 90 LEU A O 1
ATOM 750 N N . ALA A 1 91 ? 3.568 7.846 -3.787 1.00 95.19 91 ALA A N 1
ATOM 751 C CA . ALA A 1 91 ? 4.679 8.794 -3.819 1.00 95.19 91 ALA A CA 1
ATOM 752 C C . ALA A 1 91 ? 5.719 8.402 -4.886 1.00 95.19 91 ALA A C 1
ATOM 754 O O . ALA A 1 91 ? 6.206 9.270 -5.614 1.00 95.19 91 ALA A O 1
ATOM 755 N N . ALA A 1 92 ? 5.997 7.101 -5.041 1.00 93.19 92 ALA A N 1
ATOM 756 C CA . ALA A 1 92 ? 6.823 6.579 -6.132 1.00 93.19 92 ALA A CA 1
ATOM 757 C C . ALA A 1 92 ? 6.210 6.896 -7.506 1.00 93.19 92 ALA A C 1
ATOM 759 O O . ALA A 1 92 ? 6.895 7.395 -8.398 1.00 93.19 92 ALA A O 1
ATOM 760 N N . LEU A 1 93 ? 4.904 6.652 -7.662 1.00 90.94 93 LEU A N 1
ATOM 761 C CA . LEU A 1 93 ? 4.179 6.882 -8.911 1.00 90.94 93 LEU A CA 1
ATOM 762 C C . LEU A 1 93 ? 4.177 8.361 -9.312 1.00 90.94 93 LEU A C 1
ATOM 764 O O . LEU A 1 93 ? 4.496 8.689 -10.450 1.00 90.94 93 LEU A O 1
ATOM 768 N N . VAL A 1 94 ? 3.858 9.278 -8.397 1.00 92.12 94 VAL A N 1
ATOM 769 C CA . VAL A 1 94 ? 3.880 10.718 -8.714 1.00 92.12 94 VAL A CA 1
ATOM 770 C C . VAL A 1 94 ? 5.299 11.232 -8.954 1.00 92.12 94 VAL A C 1
ATOM 772 O O . VAL A 1 94 ? 5.472 12.194 -9.698 1.00 92.12 94 VAL A O 1
ATOM 775 N N . SER A 1 95 ? 6.315 10.589 -8.370 1.00 92.25 95 SER A N 1
ATOM 776 C CA . SER A 1 95 ? 7.720 10.858 -8.691 1.00 92.25 95 SER A CA 1
ATOM 777 C C . SER A 1 95 ? 8.051 10.441 -10.120 1.00 92.25 95 SER A C 1
ATOM 779 O O . SER A 1 95 ? 8.579 11.249 -10.880 1.00 92.25 95 SER A O 1
ATOM 781 N N . TYR A 1 96 ? 7.635 9.238 -10.527 1.00 87.56 96 TYR A N 1
ATOM 782 C CA . TYR A 1 96 ? 7.758 8.762 -11.907 1.00 87.56 96 TYR A CA 1
ATOM 783 C C . TYR A 1 96 ? 7.061 9.695 -12.914 1.00 87.56 96 TYR A C 1
ATOM 785 O O . TYR A 1 96 ? 7.576 9.923 -14.003 1.00 87.56 96 TYR A O 1
ATOM 793 N N . LEU A 1 97 ? 5.933 10.302 -12.531 1.00 87.00 97 LEU A N 1
ATOM 794 C CA . LEU A 1 97 ? 5.207 11.287 -13.345 1.00 87.00 97 LEU A CA 1
ATOM 795 C C . LEU A 1 97 ? 5.796 12.713 -13.292 1.00 87.00 97 LEU A C 1
ATOM 797 O O . LEU A 1 97 ? 5.268 13.612 -13.944 1.00 87.00 97 LEU A O 1
ATOM 801 N N . GLY A 1 98 ? 6.854 12.953 -12.509 1.00 89.75 98 GLY A N 1
ATOM 802 C CA . GLY A 1 98 ? 7.520 14.257 -12.392 1.00 89.75 98 GLY A CA 1
ATOM 803 C C . GLY A 1 98 ? 6.832 15.267 -11.463 1.00 89.75 98 GLY A C 1
ATOM 804 O O . GLY A 1 98 ? 7.149 16.453 -11.493 1.00 89.75 98 GLY A O 1
ATOM 805 N N . TRP A 1 99 ? 5.883 14.834 -10.628 1.00 90.75 99 TRP A N 1
ATOM 806 C CA . TRP A 1 99 ? 5.094 15.712 -9.747 1.00 90.75 99 TRP A CA 1
ATOM 807 C C . TRP A 1 99 ? 5.645 15.795 -8.314 1.00 90.75 99 TRP A C 1
ATOM 809 O O . TRP A 1 99 ? 5.204 16.639 -7.527 1.00 90.75 99 TRP A O 1
ATOM 819 N N . ALA A 1 100 ? 6.626 14.955 -7.966 1.00 94.06 100 ALA A N 1
ATOM 820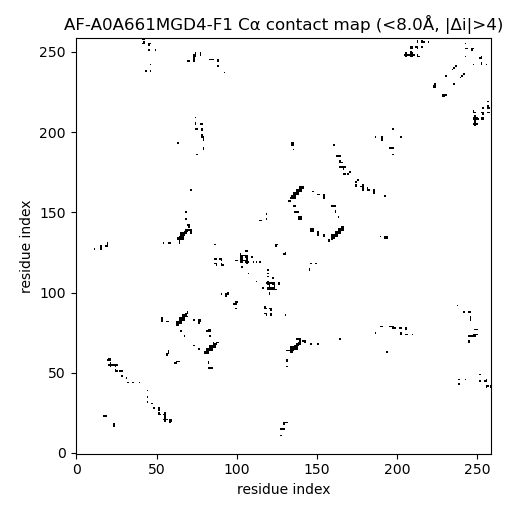 C CA . ALA A 1 100 ? 7.193 14.884 -6.619 1.00 94.06 100 ALA A CA 1
ATOM 821 C C . ALA A 1 100 ? 7.782 16.206 -6.083 1.00 94.06 100 ALA A C 1
ATOM 823 O O . ALA A 1 100 ? 7.479 16.515 -4.931 1.00 94.06 100 ALA A O 1
ATOM 824 N N . PRO A 1 101 ? 8.544 17.029 -6.840 1.00 94.50 101 PRO A N 1
ATOM 825 C CA . PRO A 1 101 ? 9.163 18.239 -6.284 1.00 94.50 101 PRO A CA 1
ATOM 826 C C . PRO A 1 101 ? 8.158 19.196 -5.633 1.00 94.50 101 PRO A C 1
ATOM 828 O O . PRO A 1 101 ? 8.392 19.712 -4.540 1.00 94.50 101 PRO A O 1
ATOM 831 N N . ARG A 1 102 ? 6.992 19.372 -6.267 1.00 92.50 102 ARG A N 1
ATOM 832 C CA . ARG A 1 102 ? 5.905 20.209 -5.747 1.00 92.50 102 ARG A CA 1
ATOM 833 C C . ARG A 1 102 ? 5.329 19.646 -4.448 1.00 92.50 102 ARG A C 1
ATOM 835 O O . ARG A 1 102 ? 5.159 20.378 -3.480 1.00 92.50 102 ARG A O 1
ATOM 842 N N . LEU A 1 103 ? 5.023 18.353 -4.437 1.00 95.62 103 LEU A N 1
ATOM 843 C CA . LEU A 1 103 ? 4.410 17.686 -3.289 1.00 95.62 103 LEU A CA 1
ATOM 844 C C . LEU A 1 103 ? 5.384 17.618 -2.108 1.00 95.62 103 LEU A C 1
ATOM 846 O O . LEU A 1 103 ? 4.998 17.858 -0.967 1.00 95.62 103 LEU A O 1
ATOM 850 N N . MET A 1 104 ? 6.665 17.381 -2.382 1.00 96.06 104 MET A N 1
ATOM 851 C CA . MET A 1 104 ? 7.723 17.438 -1.380 1.00 96.06 104 MET A CA 1
ATOM 852 C C . MET A 1 104 ? 7.889 18.839 -0.796 1.00 96.06 104 MET A C 1
ATOM 854 O O . MET A 1 104 ? 8.075 18.942 0.409 1.00 96.06 104 MET A O 1
ATOM 858 N N . ALA A 1 105 ? 7.783 19.910 -1.591 1.00 95.81 105 ALA A N 1
ATOM 859 C CA . ALA A 1 105 ? 7.831 21.275 -1.060 1.00 95.81 105 ALA A CA 1
ATOM 860 C C . ALA A 1 105 ? 6.711 21.522 -0.034 1.00 95.81 105 ALA A C 1
ATOM 862 O O . ALA A 1 105 ? 6.973 22.058 1.043 1.00 95.81 105 ALA A O 1
ATOM 863 N N . THR A 1 106 ? 5.489 21.053 -0.318 1.00 95.50 106 THR A N 1
ATOM 864 C CA . THR A 1 106 ? 4.387 21.079 0.656 1.00 95.50 106 THR A CA 1
ATOM 865 C C . THR A 1 106 ? 4.723 20.241 1.895 1.00 95.50 106 THR A C 1
ATOM 867 O O . THR A 1 106 ? 4.585 20.724 3.017 1.00 95.50 106 THR A O 1
ATOM 870 N N . GLY A 1 107 ? 5.232 19.018 1.722 1.00 95.62 107 GLY A N 1
ATOM 871 C CA . GLY A 1 107 ? 5.660 18.152 2.827 1.00 95.62 107 GLY A CA 1
ATOM 872 C C . GLY A 1 107 ? 6.748 18.754 3.723 1.00 95.62 107 GLY A C 1
ATOM 873 O O . GLY A 1 107 ? 6.625 18.693 4.942 1.00 95.62 107 GLY A O 1
ATOM 874 N N . ASN A 1 108 ? 7.767 19.393 3.142 1.00 96.31 108 ASN A N 1
ATOM 875 C CA . ASN A 1 108 ? 8.872 20.042 3.861 1.00 96.31 108 ASN A CA 1
ATOM 876 C C . ASN A 1 108 ? 8.394 21.173 4.784 1.00 96.31 108 ASN A C 1
ATOM 878 O O . ASN A 1 108 ? 9.081 21.509 5.740 1.00 96.31 108 ASN A O 1
ATOM 882 N N . SER A 1 109 ? 7.230 21.770 4.503 1.00 95.75 109 SER A N 1
ATOM 883 C CA . SER A 1 109 ? 6.640 22.791 5.380 1.00 95.75 109 SER A CA 1
ATOM 884 C C . SER A 1 109 ? 5.933 22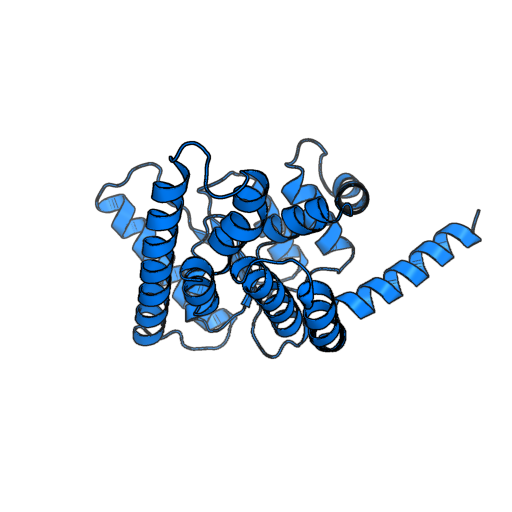.207 6.609 1.00 95.75 109 SER A C 1
ATOM 886 O O . SER A 1 109 ? 5.576 22.948 7.521 1.00 95.75 109 SER A O 1
ATOM 888 N N . LEU A 1 110 ? 5.713 20.887 6.635 1.00 93.62 110 LEU A N 1
ATOM 889 C CA . LEU A 1 110 ? 4.931 20.185 7.655 1.00 93.62 110 LEU A CA 1
ATOM 890 C C . LEU A 1 110 ? 5.771 19.237 8.520 1.00 93.62 110 LEU A C 1
ATOM 892 O O . LEU A 1 110 ? 5.349 18.889 9.620 1.00 93.62 110 LEU A O 1
ATOM 896 N N . ILE A 1 111 ? 6.924 18.784 8.024 1.00 93.81 111 ILE A N 1
ATOM 897 C CA . ILE A 1 111 ? 7.809 17.844 8.718 1.00 93.81 111 ILE A CA 1
ATOM 898 C C . ILE A 1 111 ? 9.275 18.132 8.374 1.00 93.81 111 ILE A C 1
ATOM 900 O O . ILE A 1 111 ? 9.556 18.702 7.319 1.00 93.81 111 ILE A O 1
ATOM 904 N N . SER A 1 112 ? 10.205 17.719 9.247 1.00 94.12 112 SER A N 1
ATOM 905 C CA . SER A 1 112 ? 11.647 17.880 9.012 1.00 94.12 112 SER A CA 1
ATOM 906 C C . SER A 1 112 ? 12.061 17.303 7.656 1.00 94.12 112 SER A C 1
ATOM 908 O O . SER A 1 112 ? 11.621 16.222 7.253 1.00 94.12 112 SER A O 1
ATOM 910 N N . THR A 1 113 ? 12.957 18.008 6.970 1.00 94.50 113 THR A N 1
ATOM 911 C CA . THR A 1 113 ? 13.559 17.577 5.706 1.00 94.50 113 THR A CA 1
ATOM 912 C C . THR A 1 113 ? 14.449 16.342 5.840 1.00 94.50 113 THR A C 1
ATOM 914 O O . THR A 1 113 ? 14.708 15.694 4.824 1.00 94.50 113 THR A O 1
ATOM 917 N N . ASP A 1 114 ? 14.846 15.984 7.066 1.00 93.75 114 ASP A N 1
ATOM 918 C CA . ASP A 1 114 ? 15.595 14.756 7.374 1.00 93.75 114 ASP A CA 1
ATOM 919 C C . ASP A 1 114 ? 14.731 13.496 7.243 1.00 93.75 114 ASP A C 1
ATOM 921 O O . ASP A 1 114 ? 15.240 12.382 7.123 1.00 93.75 114 ASP A O 1
ATOM 925 N N . VAL A 1 115 ? 13.403 13.650 7.236 1.00 93.81 115 VAL A N 1
ATOM 926 C CA . VAL A 1 115 ? 12.487 12.531 7.013 1.00 93.81 115 VAL A CA 1
ATOM 927 C C . VAL A 1 115 ? 12.596 12.041 5.567 1.00 93.81 115 VAL A C 1
ATOM 929 O O . VAL A 1 115 ? 12.797 12.821 4.631 1.00 93.81 115 VAL A O 1
ATOM 932 N N . CYS A 1 116 ? 12.419 10.732 5.365 1.00 95.44 116 CYS A N 1
ATOM 933 C CA . CYS A 1 116 ? 12.428 10.103 4.046 1.00 95.44 116 CYS A CA 1
ATOM 934 C C . CYS A 1 116 ? 11.557 10.868 3.029 1.00 95.44 116 CYS A C 1
ATOM 936 O O . CYS A 1 116 ? 10.418 11.258 3.313 1.00 95.44 116 CYS A O 1
ATOM 938 N N . SER A 1 117 ? 12.084 11.061 1.816 1.00 95.88 117 SER A N 1
ATOM 939 C CA . SER A 1 117 ? 11.403 11.780 0.733 1.00 95.88 117 SER A CA 1
ATOM 940 C C . SER A 1 117 ? 10.062 11.150 0.346 1.00 95.88 117 SER A C 1
ATOM 942 O O . SER A 1 117 ? 9.141 11.887 -0.006 1.00 95.88 117 SER A O 1
ATOM 944 N N . PHE A 1 118 ? 9.912 9.826 0.486 1.00 95.38 118 PHE A N 1
ATOM 945 C CA . PHE A 1 118 ? 8.635 9.128 0.309 1.00 95.38 118 PHE A CA 1
ATOM 946 C C . PHE A 1 118 ? 7.550 9.700 1.222 1.00 95.38 118 PHE A C 1
ATOM 948 O O . PHE A 1 118 ? 6.498 10.111 0.734 1.00 95.38 118 PHE A O 1
ATOM 955 N N . TYR A 1 119 ? 7.819 9.801 2.526 1.00 95.88 119 TYR A N 1
ATOM 956 C CA . TYR A 1 119 ? 6.849 10.314 3.494 1.00 95.88 119 TYR A CA 1
ATOM 957 C C . TYR A 1 119 ? 6.632 11.817 3.362 1.00 95.88 119 TYR A C 1
ATOM 959 O O . TYR A 1 119 ? 5.507 12.274 3.536 1.00 95.88 119 TYR A O 1
ATOM 967 N N . ARG A 1 120 ? 7.653 12.597 2.985 1.00 96.19 120 ARG A N 1
ATOM 968 C CA . ARG A 1 120 ? 7.473 14.031 2.694 1.00 96.19 120 ARG A CA 1
ATOM 969 C C . ARG A 1 120 ? 6.577 14.250 1.475 1.00 96.19 120 ARG A C 1
ATOM 971 O O . ARG A 1 120 ? 5.646 15.048 1.535 1.00 96.19 120 ARG A O 1
ATOM 978 N N . CYS A 1 121 ? 6.798 13.500 0.396 1.00 97.31 121 CYS A N 1
ATOM 979 C CA . CYS A 1 121 ? 5.948 13.536 -0.794 1.00 97.31 121 CYS A CA 1
ATOM 980 C C . CYS A 1 121 ? 4.517 13.067 -0.477 1.00 97.31 121 CYS A C 1
ATOM 982 O O . CYS A 1 121 ? 3.548 13.754 -0.808 1.00 97.31 121 CYS A O 1
ATOM 984 N N . ALA A 1 122 ? 4.375 11.943 0.233 1.00 96.94 122 ALA A N 1
ATOM 985 C CA . ALA A 1 122 ? 3.084 11.403 0.650 1.00 96.94 122 ALA A CA 1
ATOM 986 C C . ALA A 1 122 ? 2.317 12.354 1.581 1.00 96.94 122 ALA A C 1
ATOM 988 O O . ALA A 1 122 ? 1.118 12.562 1.388 1.00 96.94 122 ALA A O 1
ATOM 989 N N . LEU A 1 123 ? 3.001 12.990 2.537 1.00 96.44 123 LEU A N 1
ATOM 990 C CA . LEU A 1 123 ? 2.422 14.012 3.407 1.00 96.44 123 LEU A CA 1
ATOM 991 C C . LEU A 1 123 ? 1.950 15.223 2.603 1.00 96.44 123 LEU A C 1
ATOM 993 O O . LEU A 1 123 ? 0.864 15.731 2.861 1.00 96.44 123 LEU A O 1
ATOM 997 N N . GLY A 1 124 ? 2.725 15.653 1.604 1.00 96.38 124 GLY A N 1
ATOM 998 C CA . GLY A 1 124 ? 2.318 16.697 0.669 1.00 96.38 124 GLY A CA 1
ATOM 999 C C . GLY A 1 124 ? 1.028 16.348 -0.072 1.00 96.38 124 GLY A C 1
ATOM 1000 O O . GLY A 1 124 ? 0.089 17.142 -0.078 1.00 96.38 124 GLY A O 1
ATOM 1001 N N . MET A 1 125 ? 0.930 15.134 -0.624 1.00 96.12 125 MET A N 1
ATOM 1002 C CA . MET A 1 125 ? -0.300 14.655 -1.274 1.00 96.12 125 MET A CA 1
ATOM 1003 C C . MET A 1 125 ? -1.492 14.613 -0.311 1.00 96.12 125 MET A C 1
ATOM 1005 O O . MET A 1 125 ? -2.592 15.039 -0.672 1.00 96.12 125 MET A O 1
ATOM 1009 N N . ALA A 1 126 ? -1.283 14.119 0.911 1.00 95.25 126 ALA A N 1
ATOM 1010 C CA . ALA A 1 126 ? -2.307 14.061 1.949 1.00 95.25 126 ALA A CA 1
ATOM 1011 C C . ALA A 1 126 ? -2.773 15.468 2.366 1.00 95.25 126 ALA A C 1
ATOM 1013 O O . ALA A 1 126 ? -3.974 15.725 2.463 1.00 95.25 126 ALA A O 1
ATOM 1014 N N . ALA A 1 127 ? -1.836 16.401 2.557 1.00 93.94 127 ALA A N 1
ATOM 1015 C CA . ALA A 1 127 ? -2.107 17.779 2.954 1.00 93.94 127 ALA A CA 1
ATOM 1016 C C . ALA A 1 127 ? -2.841 18.575 1.869 1.00 93.94 127 ALA A C 1
ATOM 1018 O O . ALA A 1 127 ? -3.732 19.363 2.184 1.00 93.94 127 ALA A O 1
ATOM 1019 N N . GLU A 1 128 ? -2.519 18.337 0.597 1.00 92.44 128 GLU A N 1
ATOM 1020 C CA . GLU A 1 128 ? -3.236 18.933 -0.535 1.00 92.44 128 GLU A CA 1
ATOM 1021 C C . GLU A 1 128 ? -4.582 18.248 -0.829 1.00 92.44 128 GLU A C 1
ATOM 1023 O O . GLU A 1 128 ? -5.384 18.757 -1.615 1.00 92.44 128 GLU A O 1
ATOM 1028 N N . GLY A 1 129 ? -4.876 17.128 -0.163 1.00 91.38 129 GLY A N 1
ATOM 1029 C CA . GLY A 1 129 ? -6.127 16.389 -0.316 1.00 91.38 129 GLY A CA 1
ATOM 1030 C C . GLY A 1 129 ? -6.221 15.609 -1.627 1.00 91.38 129 GLY A C 1
ATOM 1031 O O . GLY A 1 129 ? -7.323 15.424 -2.141 1.00 91.38 129 GLY A O 1
ATOM 1032 N N . PHE A 1 130 ? -5.085 15.178 -2.181 1.00 92.56 130 PHE A N 1
ATOM 1033 C CA . PHE A 1 130 ? -5.029 14.342 -3.386 1.00 92.56 130 PHE A CA 1
ATOM 1034 C C . PHE A 1 130 ? -5.203 12.851 -3.098 1.00 92.56 130 PHE A C 1
ATOM 1036 O O . PHE A 1 130 ? -5.525 12.093 -4.008 1.00 92.56 130 PHE A O 1
ATOM 1043 N N . LEU A 1 131 ? -5.030 12.429 -1.845 1.00 93.56 131 LEU A N 1
ATOM 1044 C CA . LEU A 1 131 ? -5.277 11.049 -1.442 1.00 93.56 131 LEU A CA 1
ATOM 1045 C C . LEU A 1 131 ? -6.730 10.868 -0.964 1.00 93.56 131 LEU A C 1
ATOM 1047 O O . LEU A 1 131 ? -7.235 11.719 -0.224 1.00 93.56 131 LEU A O 1
ATOM 1051 N N . PRO A 1 132 ? -7.404 9.768 -1.347 1.00 93.12 132 PRO A N 1
ATOM 1052 C CA . PRO A 1 132 ? -8.639 9.328 -0.709 1.00 93.12 132 PRO A CA 1
ATOM 1053 C C . PRO A 1 132 ? -8.425 9.117 0.791 1.00 93.12 132 PRO A C 1
ATOM 1055 O O . PRO A 1 132 ? -7.431 8.515 1.192 1.00 93.12 132 PRO A O 1
ATOM 1058 N N . GLU A 1 133 ? -9.360 9.591 1.608 1.00 94.62 133 GLU A N 1
ATOM 1059 C CA . GLU A 1 133 ? -9.276 9.464 3.066 1.00 94.62 133 GLU A CA 1
ATOM 1060 C C . GLU A 1 133 ? -9.375 7.994 3.511 1.00 94.62 133 GLU A C 1
ATOM 1062 O O . GLU A 1 133 ? -10.219 7.267 2.976 1.00 94.62 133 GLU A O 1
ATOM 1067 N N . PRO A 1 134 ? -8.552 7.562 4.483 1.00 97.31 134 PRO A N 1
ATOM 1068 C CA . PRO A 1 134 ? -8.615 6.214 5.035 1.00 97.31 134 PRO A CA 1
ATOM 1069 C C . PRO A 1 134 ? -9.827 6.027 5.953 1.00 97.31 134 PRO A C 1
ATOM 1071 O O . PRO A 1 134 ? -10.217 6.940 6.678 1.00 97.31 134 PRO A O 1
ATOM 1074 N N . ASP A 1 135 ? -10.380 4.815 5.962 1.00 98.00 135 ASP A N 1
ATOM 1075 C CA . ASP A 1 135 ? -11.275 4.332 7.018 1.00 98.00 135 ASP A CA 1
ATOM 1076 C C . ASP A 1 135 ? -10.478 3.656 8.152 1.00 98.00 135 ASP A C 1
ATOM 1078 O O . ASP A 1 135 ? -10.876 3.724 9.311 1.00 98.00 135 ASP A O 1
ATOM 1082 N N . VAL A 1 136 ? -9.350 3.016 7.818 1.00 98.12 136 VAL A N 1
ATOM 1083 C CA . VAL A 1 136 ? -8.413 2.361 8.747 1.00 98.12 136 VAL A CA 1
ATOM 1084 C C . VAL A 1 136 ? -6.983 2.558 8.238 1.00 98.12 136 VAL A C 1
ATOM 1086 O O . VAL A 1 136 ? -6.752 2.604 7.026 1.00 98.12 136 VAL A O 1
ATOM 1089 N N . ILE A 1 137 ? -6.018 2.647 9.152 1.00 98.50 137 ILE A N 1
ATOM 1090 C CA . ILE A 1 137 ? -4.587 2.631 8.841 1.00 98.50 137 ILE A CA 1
ATOM 1091 C C . ILE A 1 137 ? -3.933 1.399 9.463 1.00 98.50 137 ILE A C 1
ATOM 1093 O O . ILE A 1 137 ? -4.165 1.086 10.628 1.00 98.50 137 ILE A O 1
ATOM 1097 N N . ILE A 1 138 ? -3.078 0.726 8.700 1.00 98.00 138 ILE A N 1
ATOM 1098 C CA . ILE A 1 138 ? -2.263 -0.397 9.162 1.00 98.00 138 ILE A CA 1
ATOM 1099 C C . ILE A 1 138 ? -0.808 -0.097 8.813 1.00 98.00 138 ILE A C 1
ATOM 1101 O O . ILE A 1 138 ? -0.494 0.213 7.668 1.00 98.00 138 ILE A O 1
ATOM 1105 N N . SER A 1 139 ? 0.103 -0.189 9.769 1.00 97.19 139 SER A N 1
ATOM 1106 C CA . SER A 1 139 ? 1.537 -0.088 9.482 1.00 97.19 139 SER A CA 1
ATOM 1107 C C . SER A 1 139 ? 2.280 -1.286 10.035 1.00 97.19 139 SER A C 1
ATOM 1109 O O . SER A 1 139 ? 1.772 -1.979 10.912 1.00 97.19 139 SER A O 1
ATOM 1111 N N . SER A 1 140 ? 3.492 -1.512 9.541 1.00 96.69 140 SER A N 1
ATOM 1112 C CA . SER A 1 140 ? 4.414 -2.470 10.132 1.00 96.69 140 SER A CA 1
ATOM 1113 C C . SER A 1 140 ? 5.717 -1.807 10.549 1.00 96.69 140 SER A C 1
ATOM 1115 O O . SER A 1 140 ? 6.258 -0.983 9.808 1.00 96.69 140 SER A O 1
ATOM 1117 N N . SER A 1 141 ? 6.243 -2.214 11.706 1.00 95.62 141 SER A N 1
ATOM 1118 C CA . SER A 1 141 ? 7.558 -1.778 12.183 1.00 95.62 141 SER A CA 1
ATOM 1119 C C . SER A 1 141 ? 8.726 -2.375 11.403 1.00 95.62 141 SER A C 1
ATOM 1121 O O . SER A 1 141 ? 9.851 -1.914 11.560 1.00 95.62 141 SER A O 1
ATOM 1123 N N . TYR A 1 142 ? 8.459 -3.336 10.514 1.00 93.44 142 TYR A N 1
ATOM 1124 C CA . TYR A 1 142 ? 9.482 -4.079 9.786 1.00 93.44 142 TYR A CA 1
ATOM 1125 C C . TYR A 1 142 ? 10.416 -3.201 8.942 1.00 93.44 142 TYR A C 1
ATOM 1127 O O . TYR A 1 142 ? 11.595 -3.511 8.801 1.00 93.44 142 TYR A O 1
ATOM 1135 N N . LEU A 1 143 ? 9.893 -2.127 8.338 1.00 91.19 143 LEU A N 1
ATOM 1136 C CA . LEU A 1 143 ? 10.660 -1.333 7.377 1.00 91.19 143 LEU A CA 1
ATOM 1137 C C . LEU A 1 143 ? 11.524 -0.261 8.045 1.00 91.19 143 LEU A C 1
ATOM 1139 O O . LEU A 1 143 ? 12.733 -0.214 7.830 1.00 91.19 143 LEU A O 1
ATOM 1143 N N . CYS A 1 144 ? 10.890 0.665 8.766 1.00 92.31 144 CYS A N 1
ATOM 1144 C CA . CYS A 1 144 ? 11.577 1.735 9.482 1.00 92.31 144 CYS A CA 1
ATOM 1145 C C . CYS A 1 144 ? 10.664 2.416 10.511 1.00 92.31 144 CYS A C 1
ATOM 1147 O O . CYS A 1 144 ? 9.440 2.464 10.357 1.00 92.31 144 CYS A O 1
ATOM 1149 N N . ASP A 1 145 ? 11.272 3.070 11.500 1.00 90.44 145 ASP A N 1
ATOM 1150 C CA . ASP A 1 145 ? 10.549 3.854 12.513 1.00 90.44 145 ASP A CA 1
ATOM 1151 C C . ASP A 1 145 ? 9.808 5.063 11.927 1.00 90.44 145 ASP A C 1
ATOM 1153 O O . ASP A 1 145 ? 8.766 5.489 12.440 1.00 90.44 145 ASP A O 1
ATOM 1157 N N . GLY A 1 146 ? 10.328 5.605 10.819 1.00 91.38 146 GLY A N 1
ATOM 1158 C CA . GLY A 1 146 ? 9.714 6.714 10.093 1.00 91.38 146 GLY A CA 1
ATOM 1159 C C . GLY A 1 146 ? 8.308 6.373 9.599 1.00 91.38 146 GLY A C 1
ATOM 1160 O O . GLY A 1 146 ? 7.404 7.201 9.736 1.00 91.38 146 GLY A O 1
ATOM 1161 N N . ALA A 1 147 ? 8.104 5.142 9.116 1.00 91.75 147 ALA A N 1
ATOM 1162 C CA . ALA A 1 147 ? 6.803 4.639 8.682 1.00 91.75 147 ALA A CA 1
ATOM 1163 C C . ALA A 1 147 ? 5.789 4.697 9.829 1.00 91.75 147 ALA A C 1
ATOM 1165 O O . ALA A 1 147 ? 4.719 5.295 9.703 1.00 91.75 147 ALA A O 1
ATOM 1166 N N . ASN A 1 148 ? 6.159 4.140 10.983 1.00 91.19 148 ASN A N 1
ATOM 1167 C CA . ASN A 1 148 ? 5.279 4.029 12.145 1.00 91.19 148 ASN A CA 1
ATOM 1168 C C . ASN A 1 148 ? 4.807 5.399 12.634 1.00 91.19 148 ASN A C 1
ATOM 1170 O O . ASN A 1 148 ? 3.614 5.610 12.871 1.00 91.19 148 ASN A O 1
ATOM 1174 N N . LYS A 1 149 ? 5.730 6.362 12.754 1.00 93.00 149 LYS A N 1
ATOM 1175 C CA . LYS A 1 149 ? 5.386 7.727 13.179 1.00 93.00 149 LYS A CA 1
ATOM 1176 C C . LYS A 1 149 ? 4.550 8.457 12.132 1.00 93.00 149 LYS A C 1
ATOM 1178 O O . LYS A 1 149 ? 3.600 9.145 12.505 1.00 93.00 149 LYS A O 1
ATOM 1183 N N . PHE A 1 150 ? 4.855 8.276 10.848 1.00 95.12 150 PHE A N 1
ATOM 1184 C CA . PHE A 1 150 ? 4.085 8.854 9.748 1.00 95.12 150 PHE A CA 1
ATOM 1185 C C . PHE A 1 150 ? 2.628 8.372 9.754 1.00 95.12 150 PHE A C 1
ATOM 1187 O O . PHE A 1 150 ? 1.707 9.192 9.771 1.00 95.12 150 PHE A O 1
ATOM 1194 N N . PHE A 1 151 ? 2.403 7.059 9.810 1.00 96.75 151 PHE A N 1
ATOM 1195 C CA . PHE A 1 151 ? 1.055 6.490 9.820 1.00 96.75 151 PHE A CA 1
ATOM 1196 C C . PHE A 1 151 ? 0.293 6.809 11.112 1.00 96.75 151 PHE A C 1
ATOM 1198 O O . PHE A 1 151 ? -0.884 7.159 11.039 1.00 96.75 151 PHE A O 1
ATOM 1205 N N . SER A 1 152 ? 0.964 6.823 12.269 1.00 96.19 152 SER A N 1
ATOM 1206 C CA . SER A 1 152 ? 0.352 7.251 13.536 1.00 96.19 152 SER A CA 1
ATOM 1207 C C . SER A 1 152 ? -0.090 8.722 13.507 1.00 96.19 152 SER A C 1
ATOM 1209 O O . SER A 1 152 ? -1.186 9.058 13.961 1.00 96.19 152 SER A O 1
ATOM 1211 N N . TYR A 1 153 ? 0.724 9.614 12.928 1.00 95.94 153 TYR A N 1
ATOM 1212 C CA . TYR A 1 153 ? 0.346 11.016 12.725 1.00 95.94 153 TYR A CA 1
ATOM 1213 C C . TYR A 1 153 ? -0.884 11.144 11.818 1.00 95.94 153 TYR A C 1
ATOM 1215 O O . TYR A 1 153 ? -1.822 11.878 12.141 1.00 95.94 153 TYR A O 1
ATOM 1223 N N . LEU A 1 154 ? -0.908 10.419 10.698 1.00 96.38 154 LEU A N 1
ATOM 1224 C CA . LEU A 1 154 ? -2.024 10.474 9.756 1.00 96.38 154 LEU A CA 1
ATOM 1225 C C . LEU A 1 154 ? -3.307 9.896 10.349 1.00 96.38 154 LEU A C 1
ATOM 1227 O O . LEU A 1 154 ? -4.371 10.467 10.130 1.00 96.38 154 LEU A O 1
ATOM 1231 N N . ALA A 1 155 ? -3.219 8.837 11.150 1.00 97.56 155 ALA A N 1
ATOM 1232 C CA . ALA A 1 155 ? -4.377 8.277 11.836 1.00 97.56 155 ALA A CA 1
ATOM 1233 C C . ALA A 1 155 ? -5.033 9.307 12.761 1.00 97.56 155 ALA A C 1
ATOM 1235 O O . ALA A 1 155 ? -6.244 9.512 12.693 1.00 97.56 155 ALA A O 1
ATOM 1236 N N . LYS A 1 156 ? -4.223 10.044 13.539 1.00 97.06 156 LYS A N 1
ATOM 1237 C CA . LYS A 1 156 ? -4.700 11.165 14.368 1.00 97.06 156 LYS A CA 1
ATOM 1238 C C . LYS A 1 156 ? -5.308 12.281 13.522 1.00 97.06 156 LYS A C 1
ATOM 1240 O O . LYS A 1 156 ? -6.367 12.795 13.863 1.00 97.06 156 LYS A O 1
ATOM 1245 N N . ARG A 1 157 ? -4.661 12.642 12.410 1.00 95.06 157 ARG A N 1
ATOM 1246 C CA . ARG A 1 157 ? -5.136 13.687 11.491 1.00 95.06 157 ARG A CA 1
ATOM 1247 C C . ARG A 1 157 ? -6.490 13.347 10.862 1.00 95.06 157 ARG A C 1
ATOM 1249 O O . ARG A 1 157 ? -7.307 14.245 10.691 1.00 95.06 157 ARG A O 1
ATOM 1256 N N . TYR A 1 158 ? -6.703 12.087 10.488 1.00 96.56 158 TYR A N 1
ATOM 1257 C CA . TYR A 1 158 ? -7.942 11.620 9.859 1.00 96.56 158 TYR A CA 1
ATOM 1258 C C . TYR A 1 158 ? -8.978 11.092 10.861 1.00 96.56 158 TYR A C 1
ATOM 1260 O O . TYR A 1 158 ? -10.103 10.816 10.460 1.00 96.56 158 TYR A O 1
ATOM 1268 N N . GLY A 1 159 ? -8.627 10.967 12.144 1.00 97.50 159 GLY A N 1
ATOM 1269 C CA . GLY A 1 159 ? -9.525 10.465 13.184 1.00 97.50 159 GLY A CA 1
ATOM 1270 C C . GLY A 1 159 ? -9.951 9.011 12.969 1.00 97.50 159 GLY A C 1
ATOM 1271 O O . GLY A 1 159 ? -11.102 8.676 13.230 1.00 97.50 159 GLY A O 1
ATOM 1272 N N . CYS A 1 160 ? -9.053 8.160 12.463 1.00 97.56 160 CYS A N 1
ATOM 1273 C CA . CYS A 1 160 ? -9.348 6.758 12.147 1.00 97.56 160 CYS A CA 1
ATOM 1274 C C . CYS A 1 160 ? -8.474 5.781 12.958 1.00 97.56 160 CYS A C 1
ATOM 1276 O O . CYS A 1 160 ? -7.400 6.173 13.429 1.00 97.56 160 CYS A O 1
ATOM 1278 N N . PRO A 1 161 ? -8.906 4.515 13.132 1.00 98.06 161 PRO A N 1
ATOM 1279 C CA . PRO A 1 161 ? -8.122 3.502 13.834 1.00 98.06 161 PRO A CA 1
ATOM 1280 C C . PRO A 1 161 ? -6.772 3.231 13.164 1.00 98.06 161 PRO A C 1
ATOM 1282 O O . PRO A 1 161 ? -6.678 3.161 11.934 1.00 98.06 161 PRO A O 1
ATOM 1285 N N . HIS A 1 162 ? -5.740 3.037 13.988 1.00 98.19 162 HIS A N 1
ATOM 1286 C CA . HIS A 1 162 ? -4.399 2.644 13.560 1.00 98.19 162 HIS A CA 1
ATOM 1287 C C . HIS A 1 162 ? -4.007 1.328 14.213 1.00 98.19 162 HIS A C 1
ATOM 1289 O O . HIS A 1 162 ? -3.973 1.227 15.437 1.00 98.19 162 HIS A O 1
ATOM 1295 N N . PHE A 1 163 ? -3.676 0.352 13.380 1.00 98.19 163 PHE A N 1
ATOM 1296 C CA . PHE A 1 163 ? -3.153 -0.938 13.791 1.00 98.19 163 PHE A CA 1
ATOM 1297 C C . PHE A 1 163 ? -1.673 -1.051 13.416 1.00 98.19 163 PHE A C 1
ATOM 1299 O O . PHE A 1 163 ? -1.288 -0.742 12.285 1.00 98.19 163 PHE A O 1
ATOM 1306 N N . LEU A 1 164 ? -0.839 -1.484 14.359 1.00 97.44 164 LEU A N 1
ATOM 1307 C CA . LEU A 1 164 ? 0.587 -1.709 14.143 1.00 97.44 164 LEU A CA 1
ATOM 1308 C C . LEU A 1 164 ? 0.866 -3.210 14.174 1.00 97.44 164 LEU A C 1
ATOM 1310 O O . LEU A 1 164 ? 0.531 -3.870 15.149 1.00 97.44 164 LEU A O 1
ATOM 1314 N N . LEU A 1 165 ? 1.501 -3.716 13.121 1.00 97.75 165 LEU A N 1
ATOM 1315 C CA . LEU A 1 165 ? 2.105 -5.039 13.094 1.00 97.75 165 LEU A CA 1
ATOM 1316 C C . LEU A 1 165 ? 3.591 -4.913 13.430 1.00 97.75 165 LEU A C 1
ATOM 1318 O O . LEU A 1 165 ? 4.358 -4.350 12.643 1.00 97.75 165 LEU A O 1
ATOM 1322 N N . ASP A 1 166 ? 4.000 -5.458 14.564 1.00 96.44 166 ASP A N 1
ATOM 1323 C CA . ASP A 1 166 ? 5.370 -5.396 15.060 1.00 96.44 166 ASP A CA 1
ATOM 1324 C C . ASP A 1 166 ? 6.036 -6.777 15.003 1.00 96.44 166 ASP A C 1
ATOM 1326 O O . ASP A 1 166 ? 6.007 -7.515 15.989 1.00 96.44 166 ASP A O 1
ATOM 1330 N N . PRO A 1 167 ? 6.551 -7.214 13.838 1.00 95.06 167 PRO A N 1
ATOM 1331 C CA . PRO A 1 167 ? 7.201 -8.509 13.736 1.00 95.06 167 PRO A CA 1
ATOM 1332 C C . PRO A 1 167 ? 8.589 -8.485 14.404 1.00 95.06 167 PRO A C 1
ATOM 1334 O O . PRO A 1 167 ? 9.374 -7.573 14.135 1.00 95.06 167 PRO A O 1
ATOM 1337 N N . PRO A 1 168 ? 8.946 -9.503 15.210 1.00 94.88 168 PRO A N 1
ATOM 1338 C CA . PRO A 1 168 ? 10.289 -9.633 15.765 1.00 94.88 168 PRO A CA 1
ATOM 1339 C C . PRO A 1 168 ? 11.356 -9.821 14.681 1.00 94.88 168 PRO A C 1
ATOM 1341 O O . PRO A 1 168 ? 11.089 -10.321 13.589 1.00 94.88 168 PRO A O 1
ATOM 1344 N N . TYR A 1 169 ? 12.607 -9.500 15.018 1.00 92.31 169 TYR A N 1
ATOM 1345 C CA . TYR A 1 169 ? 13.755 -9.730 14.129 1.00 92.31 169 TYR A CA 1
ATOM 1346 C C . TYR A 1 169 ? 14.149 -11.214 13.992 1.00 92.31 169 TYR A C 1
ATOM 1348 O O . TYR A 1 169 ? 14.921 -11.563 13.099 1.00 92.31 169 TYR A O 1
ATOM 1356 N N . HIS A 1 170 ? 13.641 -12.086 14.868 1.00 93.25 170 HIS A N 1
ATOM 1357 C CA . HIS A 1 170 ? 13.871 -13.533 14.853 1.00 93.25 170 HIS A CA 1
ATOM 1358 C C . HIS A 1 170 ? 12.631 -14.293 14.353 1.00 93.25 170 HIS A C 1
ATOM 1360 O O . HIS A 1 170 ? 11.529 -13.756 14.299 1.00 93.25 170 HIS A O 1
ATOM 1366 N N . GLY A 1 171 ? 12.824 -15.551 13.942 1.00 93.69 171 GLY A N 1
ATOM 1367 C CA . GLY A 1 171 ? 11.801 -16.368 13.270 1.00 93.69 171 GLY A CA 1
ATOM 1368 C C . GLY A 1 171 ? 11.498 -17.707 13.946 1.00 93.69 171 GLY A C 1
ATOM 1369 O O . GLY A 1 171 ? 11.100 -18.657 13.263 1.00 93.69 171 GLY A O 1
ATOM 1370 N N . ASP A 1 172 ? 11.736 -17.813 15.253 1.00 96.50 172 ASP A N 1
ATOM 1371 C CA . ASP A 1 172 ? 11.378 -18.993 16.046 1.00 96.50 172 ASP A CA 1
ATOM 1372 C C . ASP A 1 172 ? 9.853 -19.138 16.219 1.00 96.50 172 ASP A C 1
ATOM 1374 O O . ASP A 1 172 ? 9.051 -18.377 15.671 1.00 96.50 172 ASP A O 1
ATOM 1378 N N . ASN A 1 173 ? 9.431 -20.197 16.910 1.00 97.31 173 ASN A N 1
ATOM 1379 C CA . ASN A 1 173 ? 8.009 -20.477 17.092 1.00 97.31 173 ASN A CA 1
ATOM 1380 C C . ASN A 1 173 ? 7.309 -19.408 17.935 1.00 97.31 173 ASN A C 1
ATOM 1382 O O . ASN A 1 173 ? 6.163 -19.084 17.631 1.00 97.31 173 ASN A O 1
ATOM 1386 N N . ASP A 1 174 ? 7.997 -18.820 18.910 1.00 96.94 174 ASP A N 1
ATOM 1387 C CA . ASP A 1 174 ? 7.432 -17.777 19.762 1.00 96.94 174 ASP A CA 1
ATOM 1388 C C . ASP A 1 174 ? 7.183 -16.502 18.952 1.00 96.94 174 ASP A C 1
ATOM 1390 O O . ASP A 1 174 ? 6.091 -15.937 19.015 1.00 96.94 174 ASP A O 1
ATOM 1394 N N . ALA A 1 175 ? 8.122 -16.111 18.082 1.00 97.06 175 ALA A N 1
ATOM 1395 C CA . ALA A 1 175 ? 7.921 -15.008 17.144 1.00 97.06 175 ALA A CA 1
ATOM 1396 C C . ALA A 1 175 ? 6.733 -15.250 16.202 1.00 97.06 175 ALA A C 1
ATOM 1398 O O . ALA A 1 175 ? 5.957 -14.333 15.930 1.00 97.06 175 ALA A O 1
ATOM 1399 N N . LYS A 1 176 ? 6.555 -16.484 15.712 1.00 96.75 176 LYS A N 1
ATOM 1400 C CA . LYS A 1 176 ? 5.413 -16.833 14.850 1.00 96.75 176 LYS A CA 1
ATOM 1401 C C . LYS A 1 176 ? 4.085 -16.750 15.594 1.00 96.75 176 LYS A C 1
ATOM 1403 O O . LYS A 1 176 ? 3.125 -16.241 15.021 1.00 96.75 176 LYS A O 1
ATOM 1408 N N . ILE A 1 177 ? 4.025 -17.248 16.830 1.00 98.00 177 ILE A N 1
ATOM 1409 C CA . ILE A 1 177 ? 2.829 -17.157 17.680 1.00 98.00 177 ILE A CA 1
ATOM 1410 C C . ILE A 1 177 ? 2.512 -15.685 17.953 1.00 98.00 177 ILE A C 1
ATOM 1412 O O . ILE A 1 177 ? 1.395 -15.253 17.698 1.00 98.00 177 ILE A O 1
ATOM 1416 N N . TYR A 1 178 ? 3.513 -14.890 18.326 1.00 98.00 178 TYR A N 1
ATOM 1417 C CA . TYR A 1 178 ? 3.351 -13.460 18.580 1.00 98.00 178 TYR A CA 1
ATOM 1418 C C . TYR A 1 178 ? 2.830 -12.684 17.360 1.00 98.00 178 TYR A C 1
ATOM 1420 O O . TYR A 1 178 ? 1.906 -11.881 17.473 1.00 98.00 178 TYR A O 1
ATOM 1428 N N . VAL A 1 179 ? 3.384 -12.929 16.169 1.00 97.81 179 VAL A N 1
ATOM 1429 C CA . VAL A 1 179 ? 2.896 -12.292 14.933 1.00 97.81 179 VAL A CA 1
ATOM 1430 C C . VAL A 1 179 ? 1.487 -12.766 14.583 1.00 97.81 179 VAL A C 1
ATOM 1432 O O . VAL A 1 179 ? 0.674 -11.963 14.132 1.00 97.81 179 VAL A O 1
ATOM 1435 N N . LYS A 1 180 ? 1.177 -14.049 14.788 1.00 97.50 180 LYS A N 1
ATOM 1436 C CA . LYS A 1 180 ? -0.170 -14.584 14.567 1.00 97.50 180 LYS A CA 1
ATOM 1437 C C . LYS A 1 180 ? -1.189 -13.897 15.481 1.00 97.50 180 LYS A C 1
ATOM 1439 O O . LYS A 1 180 ? -2.201 -13.429 14.971 1.00 97.50 180 LYS A O 1
ATOM 1444 N N . ASP A 1 181 ? -0.907 -13.789 16.775 1.00 98.25 181 ASP A N 1
ATOM 1445 C CA . ASP A 1 181 ? -1.812 -13.154 17.738 1.00 98.25 181 ASP A CA 1
ATOM 1446 C C . ASP A 1 181 ? -2.034 -11.672 17.389 1.00 98.25 181 ASP A C 1
ATOM 1448 O O . ASP A 1 181 ? -3.171 -11.205 17.362 1.00 98.25 181 ASP A O 1
ATOM 1452 N N . GLN A 1 182 ? -0.977 -10.956 16.979 1.00 98.38 182 GLN A N 1
ATOM 1453 C CA . GLN A 1 182 ? -1.119 -9.598 16.441 1.00 98.38 182 GLN A CA 1
ATOM 1454 C C . GLN A 1 182 ? -2.018 -9.556 15.198 1.00 98.38 182 GLN A C 1
ATOM 1456 O O . GLN A 1 182 ? -2.867 -8.679 15.085 1.00 98.38 182 GLN A O 1
ATOM 1461 N N . LEU A 1 183 ? -1.857 -10.479 14.247 1.00 97.81 183 LEU A N 1
ATOM 1462 C CA . LEU A 1 183 ? -2.710 -10.524 13.055 1.00 97.81 183 LEU A CA 1
ATOM 1463 C C . LEU A 1 183 ? -4.177 -10.806 13.409 1.00 97.81 183 LEU A C 1
ATOM 1465 O O . LEU A 1 183 ? -5.059 -10.189 12.810 1.00 97.81 183 LEU A O 1
ATOM 1469 N N . ASP A 1 184 ? -4.438 -11.681 14.381 1.00 97.38 184 ASP A N 1
ATOM 1470 C CA . ASP A 1 184 ? -5.786 -11.980 14.874 1.00 97.38 184 ASP A CA 1
ATOM 1471 C C . ASP A 1 184 ? -6.427 -10.734 15.522 1.00 97.38 184 ASP A C 1
ATOM 1473 O O . ASP A 1 184 ? -7.573 -10.388 15.204 1.00 97.38 184 ASP A O 1
ATOM 1477 N N . ASP A 1 185 ? -5.674 -9.990 16.338 1.00 98.06 185 ASP A N 1
ATOM 1478 C CA . ASP A 1 185 ? -6.119 -8.725 16.940 1.00 98.06 185 ASP A CA 1
ATOM 1479 C C . ASP A 1 185 ? -6.393 -7.642 15.889 1.00 98.06 185 ASP A C 1
ATOM 1481 O O . ASP A 1 185 ? -7.417 -6.950 15.945 1.00 98.06 185 ASP A O 1
ATOM 1485 N N . ILE A 1 186 ? -5.517 -7.515 14.887 1.00 98.06 186 ILE A N 1
ATOM 1486 C CA . ILE A 1 186 ? -5.695 -6.576 13.773 1.00 98.06 186 ILE A CA 1
ATOM 1487 C C . ILE A 1 186 ? -6.952 -6.934 12.981 1.00 98.06 186 ILE A C 1
ATOM 1489 O O . ILE A 1 186 ? -7.765 -6.054 12.701 1.00 98.06 186 ILE A O 1
ATOM 1493 N N . LEU A 1 187 ? -7.155 -8.209 12.640 1.00 97.19 187 LEU A N 1
ATOM 1494 C CA . LEU A 1 187 ? -8.343 -8.668 11.916 1.00 97.19 187 LEU A CA 1
ATOM 1495 C C . LEU A 1 187 ? -9.626 -8.367 12.692 1.00 97.19 187 LEU A C 1
ATOM 1497 O O . LEU A 1 187 ? -10.597 -7.878 12.105 1.00 97.19 187 LEU A O 1
ATOM 1501 N N . LYS A 1 188 ? -9.631 -8.615 14.004 1.00 96.94 188 LYS A N 1
ATOM 1502 C CA . LYS A 1 188 ? -10.768 -8.307 14.875 1.00 96.94 188 LYS A CA 1
ATOM 1503 C C . LYS A 1 188 ? -11.041 -6.804 14.929 1.00 96.94 188 LYS A C 1
ATOM 1505 O O . LYS A 1 188 ? -12.163 -6.380 14.651 1.00 96.94 188 LYS A O 1
ATOM 1510 N N . GLY A 1 189 ? -10.020 -5.995 15.204 1.00 97.62 189 GLY A N 1
ATOM 1511 C CA . GLY A 1 189 ? -10.149 -4.539 15.261 1.00 97.62 189 GLY A CA 1
ATOM 1512 C C . GLY A 1 189 ? -10.571 -3.932 13.921 1.00 97.62 189 GLY A C 1
ATOM 1513 O O . GLY A 1 189 ? -11.401 -3.025 13.879 1.00 97.62 189 GLY A O 1
ATOM 1514 N N . MET A 1 190 ? -10.067 -4.463 12.804 1.00 96.62 190 MET A N 1
ATOM 1515 C CA . MET A 1 190 ? -10.508 -4.090 11.460 1.00 96.62 190 MET A CA 1
ATOM 1516 C C . MET A 1 190 ? -11.978 -4.435 11.229 1.00 96.62 190 MET A C 1
ATOM 1518 O O . MET A 1 190 ? -12.716 -3.609 10.696 1.00 96.62 190 MET A O 1
ATOM 1522 N N . ALA A 1 191 ? -12.415 -5.637 11.605 1.00 96.38 191 ALA A N 1
ATOM 1523 C CA . ALA A 1 191 ? -13.804 -6.059 11.451 1.00 96.38 191 ALA A CA 1
ATOM 1524 C C . ALA A 1 191 ? -14.764 -5.126 12.212 1.00 96.38 191 ALA A C 1
ATOM 1526 O O . ALA A 1 191 ? -15.780 -4.696 11.656 1.00 96.38 191 ALA A O 1
ATOM 1527 N N . GLU A 1 192 ? -14.400 -4.754 13.441 1.00 96.75 192 GLU A N 1
ATOM 1528 C CA . GLU A 1 192 ? -15.135 -3.795 14.274 1.00 96.75 192 GLU A CA 1
ATOM 1529 C C . GLU A 1 192 ? -15.143 -2.391 13.649 1.00 96.75 192 GLU A C 1
ATOM 1531 O O . GLU A 1 192 ? -16.213 -1.828 13.409 1.00 96.75 192 GLU A O 1
ATOM 1536 N N . ALA A 1 193 ? -13.972 -1.852 13.297 1.00 96.38 193 ALA A N 1
ATOM 1537 C CA . ALA A 1 193 ? -13.824 -0.516 12.714 1.00 96.38 193 ALA A CA 1
ATOM 1538 C C . ALA A 1 193 ? -14.569 -0.347 11.381 1.00 96.38 193 ALA A C 1
ATOM 1540 O O . ALA A 1 193 ? -15.091 0.725 11.066 1.00 96.38 193 ALA A O 1
ATOM 1541 N N . LEU A 1 194 ? -14.608 -1.406 10.574 1.00 94.94 194 LEU A N 1
ATOM 1542 C CA . LEU A 1 194 ? -15.242 -1.401 9.260 1.00 94.94 194 LEU A CA 1
ATOM 1543 C C . LEU A 1 194 ? -16.718 -1.822 9.312 1.00 94.94 194 LEU A C 1
ATOM 1545 O O . LEU A 1 194 ? -17.400 -1.711 8.290 1.00 94.94 194 LEU A O 1
ATOM 1549 N N . GLY A 1 195 ? -17.209 -2.301 10.462 1.00 94.06 195 GLY A N 1
ATOM 1550 C CA . GLY A 1 195 ? -18.573 -2.805 10.628 1.00 94.06 195 GLY A CA 1
ATOM 1551 C C . GLY A 1 195 ? -18.878 -4.019 9.746 1.00 94.06 195 GLY A C 1
ATOM 1552 O O . GLY A 1 195 ? -19.999 -4.159 9.254 1.00 94.06 195 GLY A O 1
ATOM 1553 N N . ARG A 1 196 ? -17.883 -4.876 9.485 1.00 90.56 196 ARG A N 1
ATOM 1554 C CA . ARG A 1 196 ? -18.010 -6.029 8.576 1.00 90.56 196 ARG A CA 1
ATOM 1555 C C . ARG A 1 196 ? -17.323 -7.265 9.134 1.00 90.56 196 ARG A C 1
ATOM 1557 O O . ARG A 1 196 ? -16.287 -7.173 9.776 1.00 90.56 196 ARG A O 1
ATOM 1564 N N . LYS A 1 197 ? -17.848 -8.444 8.804 1.00 91.88 197 LYS A N 1
ATOM 1565 C CA . LYS A 1 197 ? -17.173 -9.711 9.107 1.00 91.88 197 LYS A CA 1
ATOM 1566 C C . LYS A 1 197 ? -16.067 -9.986 8.088 1.00 91.88 197 LYS A C 1
ATOM 1568 O O . LYS A 1 197 ? -16.239 -9.728 6.894 1.00 91.88 197 LYS A O 1
ATOM 1573 N N . ILE A 1 198 ? -14.962 -10.545 8.569 1.00 95.25 198 ILE A N 1
ATOM 1574 C CA . ILE A 1 198 ? -13.880 -11.100 7.754 1.00 95.25 198 ILE A CA 1
ATOM 1575 C C . ILE A 1 198 ? -13.904 -12.609 7.998 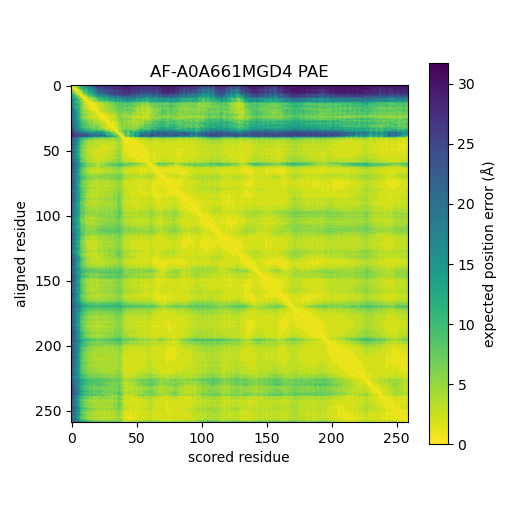1.00 95.25 198 ILE A C 1
ATOM 1577 O O . ILE A 1 198 ? -13.726 -13.043 9.132 1.00 95.25 198 ILE A O 1
ATOM 1581 N N . SER A 1 199 ? -14.218 -13.399 6.970 1.00 94.69 199 SER A N 1
ATOM 1582 C CA . SER A 1 199 ? -14.362 -14.851 7.121 1.00 94.69 199 SER A CA 1
ATOM 1583 C C . SER A 1 199 ? -13.053 -15.582 6.825 1.00 94.69 199 SER A C 1
ATOM 1585 O O . SER A 1 199 ? -12.239 -15.124 6.017 1.00 94.69 199 SER A O 1
ATOM 1587 N N . ALA A 1 200 ? -12.868 -16.744 7.453 1.00 95.19 200 ALA A N 1
ATOM 1588 C CA . ALA A 1 200 ? -11.701 -17.595 7.231 1.00 95.19 200 ALA A CA 1
ATOM 1589 C C . ALA A 1 200 ? -11.603 -18.062 5.769 1.00 95.19 200 ALA A C 1
ATOM 1591 O O . ALA A 1 200 ? -10.510 -18.140 5.209 1.00 95.19 200 ALA A O 1
ATOM 1592 N N . GLU A 1 201 ? -12.742 -18.301 5.115 1.00 96.94 201 GLU A N 1
ATOM 1593 C CA . GLU A 1 201 ? -12.809 -18.669 3.698 1.00 96.94 201 GLU A CA 1
ATOM 1594 C C . GLU A 1 201 ? -12.280 -17.534 2.822 1.00 96.94 201 GLU A C 1
ATOM 1596 O O . GLU A 1 201 ? -11.484 -17.779 1.913 1.00 96.94 201 GLU A O 1
ATOM 1601 N N . LYS A 1 202 ? -12.662 -16.283 3.125 1.00 95.88 202 LYS A N 1
ATOM 1602 C CA . LYS A 1 202 ? -12.180 -15.117 2.380 1.00 95.88 202 LYS A CA 1
ATOM 1603 C C . LYS A 1 202 ? -10.682 -14.904 2.578 1.00 95.88 202 LYS A C 1
ATOM 1605 O O . LYS A 1 202 ? -9.983 -14.628 1.607 1.00 95.88 202 LYS A O 1
ATOM 1610 N N . ILE A 1 203 ? -10.177 -15.083 3.799 1.00 97.06 203 ILE A N 1
ATOM 1611 C CA . ILE A 1 203 ? -8.733 -15.048 4.075 1.00 97.06 203 ILE A CA 1
ATOM 1612 C C . ILE A 1 203 ? -8.020 -16.136 3.259 1.00 97.06 203 ILE A C 1
ATOM 1614 O O . ILE A 1 203 ? -7.050 -15.843 2.564 1.00 97.06 203 ILE A O 1
ATOM 1618 N N . SER A 1 204 ? -8.523 -17.373 3.271 1.00 97.88 204 SER A N 1
ATOM 1619 C CA . SER A 1 204 ? -7.937 -18.493 2.521 1.00 97.88 204 SER A CA 1
ATOM 1620 C C . SER A 1 204 ? -7.890 -18.234 1.009 1.00 97.88 204 SER A C 1
ATOM 1622 O O . SER A 1 204 ? -6.869 -18.490 0.367 1.00 97.88 204 SER A O 1
ATOM 1624 N N . GLU A 1 205 ? -8.963 -17.683 0.435 1.00 97.94 205 GLU A N 1
ATOM 1625 C CA . GLU A 1 205 ? -9.031 -17.288 -0.978 1.00 97.94 205 GLU A CA 1
ATOM 1626 C C . GLU A 1 205 ? -7.956 -16.248 -1.327 1.00 97.94 205 GLU A C 1
ATOM 1628 O O . GLU A 1 205 ? -7.208 -16.420 -2.292 1.00 97.94 205 GLU A O 1
ATOM 1633 N N . VAL A 1 206 ? -7.841 -15.198 -0.512 1.00 98.31 206 VAL A N 1
ATOM 1634 C CA . VA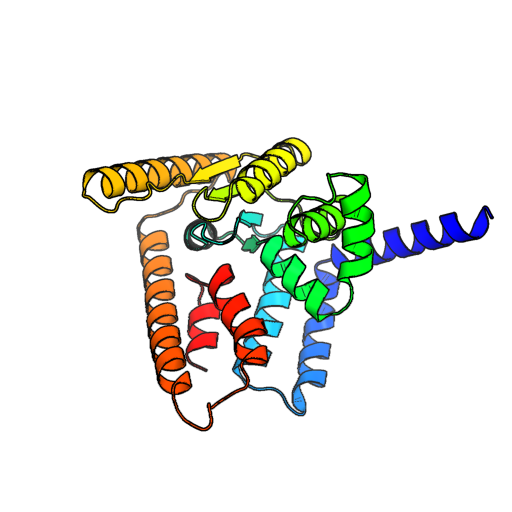L A 1 206 ? -6.864 -14.118 -0.698 1.00 98.31 206 VAL A CA 1
ATOM 1635 C C . VAL A 1 206 ? -5.437 -14.655 -0.578 1.00 98.31 206 VAL A C 1
ATOM 1637 O O . VAL A 1 206 ? -4.601 -14.384 -1.438 1.00 98.31 206 VAL A O 1
ATOM 1640 N N . ILE A 1 207 ? -5.146 -15.487 0.422 1.00 98.38 207 ILE A N 1
ATOM 1641 C CA . ILE A 1 207 ? -3.819 -16.099 0.580 1.00 98.38 207 ILE A CA 1
ATOM 1642 C C . ILE A 1 207 ? -3.478 -17.006 -0.608 1.00 98.38 207 ILE A C 1
ATOM 1644 O O . ILE A 1 207 ? -2.339 -17.000 -1.078 1.00 98.38 207 ILE A O 1
ATOM 1648 N N . ARG A 1 208 ? -4.451 -17.745 -1.158 1.00 98.50 208 ARG A N 1
ATOM 1649 C CA . ARG A 1 208 ? -4.243 -18.553 -2.369 1.00 98.50 208 ARG A CA 1
ATOM 1650 C C . ARG A 1 208 ? -3.849 -17.683 -3.562 1.00 98.50 208 ARG A C 1
ATOM 1652 O O . ARG A 1 208 ? -2.856 -17.991 -4.219 1.00 98.50 208 ARG A O 1
ATOM 1659 N N . ALA A 1 209 ? -4.566 -16.584 -3.796 1.00 98.31 209 ALA A N 1
ATOM 1660 C CA . ALA A 1 209 ? -4.246 -15.638 -4.865 1.00 98.31 209 ALA A CA 1
ATOM 1661 C C . ALA A 1 209 ? -2.872 -14.970 -4.661 1.00 98.31 209 ALA A C 1
ATOM 1663 O O . ALA A 1 209 ? -2.114 -14.809 -5.618 1.00 98.31 209 ALA A O 1
ATOM 1664 N N . SER A 1 210 ? -2.516 -14.623 -3.417 1.00 98.44 210 SER A N 1
ATOM 1665 C CA . SER A 1 210 ? -1.194 -14.075 -3.081 1.00 98.44 210 SER A CA 1
ATOM 1666 C C . SER A 1 210 ? -0.070 -15.074 -3.378 1.00 98.44 210 SER A C 1
ATOM 1668 O O . SER A 1 210 ? 0.898 -14.743 -4.065 1.00 98.44 210 SER A O 1
ATOM 1670 N N . ASN A 1 211 ? -0.229 -16.331 -2.958 1.00 98.50 211 ASN A N 1
ATOM 1671 C CA . ASN A 1 211 ? 0.748 -17.387 -3.224 1.00 98.50 211 ASN A CA 1
ATOM 1672 C C . ASN A 1 211 ? 0.896 -17.686 -4.721 1.00 98.50 211 ASN A C 1
ATOM 1674 O O . ASN A 1 211 ? 2.013 -17.880 -5.203 1.00 98.50 211 ASN A O 1
ATOM 1678 N N . GLU A 1 212 ? -0.202 -17.680 -5.478 1.00 98.44 212 GLU A N 1
ATOM 1679 C CA . GLU A 1 212 ? -0.149 -17.830 -6.932 1.00 98.44 212 GLU A CA 1
ATOM 1680 C C . GLU A 1 212 ? 0.627 -16.680 -7.592 1.00 98.44 212 GLU A C 1
ATOM 1682 O O . GLU A 1 212 ? 1.562 -16.921 -8.360 1.00 98.44 212 GLU A O 1
ATOM 1687 N N . ALA A 1 213 ? 0.307 -15.432 -7.243 1.00 98.19 213 ALA A N 1
ATOM 1688 C CA . ALA A 1 213 ? 1.035 -14.254 -7.710 1.00 98.19 213 ALA A CA 1
ATOM 1689 C C . ALA A 1 213 ? 2.533 -14.323 -7.360 1.00 98.19 213 ALA A C 1
ATOM 1691 O O . ALA A 1 213 ? 3.388 -14.052 -8.207 1.00 98.19 213 ALA A O 1
ATOM 1692 N N . ARG A 1 214 ? 2.867 -14.753 -6.137 1.00 97.88 214 ARG A N 1
ATOM 1693 C CA . ARG A 1 214 ? 4.250 -14.932 -5.674 1.00 97.88 214 ARG A CA 1
ATOM 1694 C C . ARG A 1 214 ? 5.002 -15.988 -6.485 1.00 97.88 214 ARG A C 1
ATOM 1696 O O . ARG A 1 214 ? 6.173 -15.782 -6.810 1.00 97.88 214 ARG A O 1
ATOM 1703 N N . ASN A 1 215 ? 4.346 -17.089 -6.850 1.00 98.44 215 ASN A N 1
ATOM 1704 C CA . ASN A 1 215 ? 4.939 -18.121 -7.703 1.00 98.44 215 ASN A CA 1
ATOM 1705 C C . ASN A 1 215 ? 5.289 -17.569 -9.090 1.00 98.44 215 ASN A C 1
ATOM 1707 O O . ASN A 1 215 ? 6.382 -17.827 -9.599 1.00 98.44 215 ASN A O 1
ATOM 1711 N N . TRP A 1 216 ? 4.404 -16.770 -9.688 1.00 98.06 216 TRP A N 1
ATOM 1712 C CA . TRP A 1 216 ? 4.681 -16.100 -10.959 1.00 98.06 216 TRP A CA 1
ATOM 1713 C C . TRP A 1 216 ? 5.815 -15.077 -10.847 1.00 98.06 216 TRP A C 1
ATOM 1715 O O . TRP A 1 216 ? 6.744 -15.105 -11.655 1.00 98.06 216 TRP A O 1
ATOM 1725 N N . LEU A 1 217 ? 5.817 -14.247 -9.802 1.00 96.50 217 LEU A N 1
ATOM 1726 C CA . LEU A 1 217 ? 6.905 -13.302 -9.541 1.00 96.50 217 LEU A CA 1
ATOM 1727 C C . LEU A 1 217 ? 8.262 -14.010 -9.368 1.00 96.50 217 LEU A C 1
ATOM 1729 O O . LEU A 1 217 ? 9.279 -13.526 -9.864 1.00 96.50 217 LEU A O 1
ATOM 1733 N N . SER A 1 218 ? 8.291 -15.179 -8.723 1.00 97.31 218 SER A N 1
ATOM 1734 C CA . SER A 1 218 ? 9.503 -16.003 -8.596 1.00 97.31 218 SER A CA 1
ATOM 1735 C C . SER A 1 218 ? 10.029 -16.483 -9.957 1.00 97.31 218 SER A C 1
ATOM 1737 O O . SER A 1 218 ? 11.229 -16.375 -10.242 1.00 97.31 218 SER A O 1
ATOM 1739 N N . LYS A 1 219 ? 9.133 -16.935 -10.847 1.00 97.31 219 LYS A N 1
ATOM 1740 C CA . LYS A 1 219 ? 9.487 -17.308 -12.229 1.00 97.31 219 LYS A CA 1
ATOM 1741 C C . LYS A 1 219 ? 10.041 -16.109 -13.001 1.00 97.31 219 LYS A C 1
ATOM 1743 O O . LYS A 1 219 ? 11.108 -16.223 -13.598 1.00 97.31 219 LYS A O 1
ATOM 1748 N N . ILE A 1 220 ? 9.383 -14.949 -12.918 1.00 95.19 220 ILE A N 1
ATOM 1749 C CA . ILE A 1 220 ? 9.857 -13.696 -13.529 1.00 95.19 220 ILE A CA 1
ATOM 1750 C C . ILE A 1 220 ? 11.266 -13.357 -13.031 1.00 95.19 220 ILE A C 1
ATOM 1752 O O . ILE A 1 220 ? 12.167 -13.118 -13.831 1.00 95.19 220 ILE A O 1
ATOM 1756 N N . ASN A 1 221 ? 11.494 -13.383 -11.717 1.00 94.62 221 ASN A N 1
ATOM 1757 C CA . ASN A 1 221 ? 12.806 -13.085 -11.140 1.00 94.62 221 ASN A CA 1
ATOM 1758 C C . ASN A 1 221 ? 13.889 -14.090 -11.550 1.00 94.62 221 ASN A C 1
ATOM 1760 O O . ASN A 1 221 ? 15.057 -13.719 -11.640 1.00 94.62 221 ASN A O 1
ATOM 1764 N N . THR A 1 222 ? 13.518 -15.335 -11.845 1.00 97.06 222 THR A N 1
ATOM 1765 C CA . THR A 1 222 ? 14.441 -16.325 -12.411 1.00 97.06 222 THR A CA 1
ATOM 1766 C C . THR A 1 222 ? 14.805 -15.980 -13.855 1.00 97.06 222 THR A C 1
ATOM 1768 O O . THR A 1 222 ? 15.988 -15.953 -14.184 1.00 97.06 222 THR A O 1
ATOM 1771 N N . LEU A 1 223 ? 13.821 -15.631 -14.691 1.00 95.12 223 LEU A N 1
ATOM 1772 C CA . LEU A 1 223 ? 14.046 -15.220 -16.086 1.00 95.12 223 LEU A CA 1
ATOM 1773 C C . LEU A 1 223 ? 14.919 -13.962 -16.195 1.00 95.12 223 LEU A C 1
ATOM 1775 O O . LEU A 1 223 ? 15.745 -13.852 -17.096 1.00 95.12 223 LEU A O 1
ATOM 1779 N N . ARG A 1 224 ? 14.795 -13.035 -15.239 1.00 94.31 224 ARG A N 1
ATOM 1780 C CA . ARG A 1 224 ? 15.597 -11.799 -15.176 1.00 94.31 224 ARG A CA 1
ATOM 1781 C C . ARG A 1 224 ? 17.099 -12.017 -14.968 1.00 94.31 224 ARG A C 1
ATOM 1783 O O . ARG A 1 224 ? 17.848 -11.053 -15.071 1.00 94.31 224 ARG A O 1
ATOM 1790 N N . LYS A 1 225 ? 17.541 -13.245 -14.678 1.00 95.44 225 LYS A N 1
ATOM 1791 C CA . LYS A 1 225 ? 18.966 -13.599 -14.567 1.00 95.44 225 LYS A CA 1
ATOM 1792 C C . LYS A 1 225 ? 19.637 -13.837 -15.926 1.00 95.44 225 LYS A C 1
ATOM 1794 O O . LYS A 1 225 ? 20.859 -13.934 -15.969 1.00 95.44 225 LYS A O 1
ATOM 1799 N N . ALA A 1 226 ? 18.864 -13.974 -17.007 1.00 97.12 226 ALA A N 1
ATOM 1800 C CA . ALA A 1 226 ? 19.400 -14.171 -18.351 1.00 97.12 226 ALA A CA 1
ATOM 1801 C C . ALA A 1 226 ? 20.201 -12.948 -18.837 1.00 97.12 226 ALA A C 1
ATOM 1803 O O . ALA A 1 226 ? 19.953 -11.821 -18.407 1.00 97.12 226 ALA A O 1
ATOM 1804 N N . ILE A 1 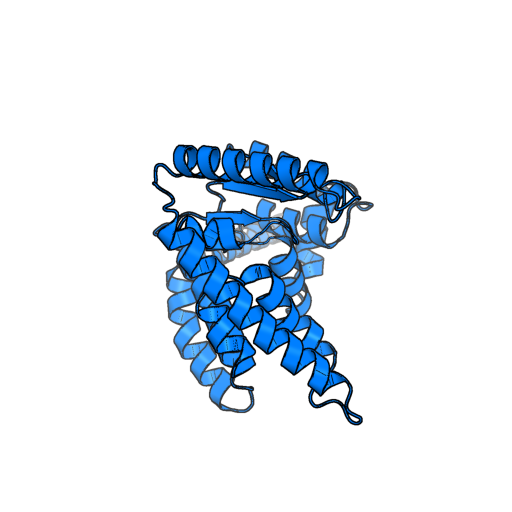227 ? 21.143 -13.179 -19.757 1.00 95.56 227 ILE A N 1
ATOM 1805 C CA . ILE A 1 227 ? 21.914 -12.131 -20.435 1.00 95.56 227 ILE A CA 1
ATOM 1806 C C . ILE A 1 227 ? 21.682 -12.273 -21.952 1.00 95.56 227 ILE A C 1
ATOM 1808 O O . ILE A 1 227 ? 22.078 -13.295 -22.512 1.00 95.56 227 ILE A O 1
ATOM 1812 N N . PRO A 1 228 ? 21.063 -11.277 -22.620 1.00 93.25 228 PRO A N 1
ATOM 1813 C CA . PRO A 1 228 ? 20.486 -10.062 -22.036 1.00 93.25 228 PRO A CA 1
ATOM 1814 C C . PRO A 1 228 ? 19.233 -10.351 -21.189 1.00 93.25 228 PRO A C 1
ATOM 1816 O O . PRO A 1 228 ? 18.532 -11.341 -21.403 1.00 93.25 228 PRO A O 1
ATOM 1819 N N . ALA A 1 229 ? 18.944 -9.468 -20.229 1.00 94.56 229 ALA A N 1
ATOM 1820 C CA . ALA A 1 229 ? 17.726 -9.557 -19.428 1.00 94.56 229 ALA A CA 1
ATOM 1821 C C . ALA A 1 229 ? 16.483 -9.310 -20.309 1.00 94.56 229 ALA A C 1
ATOM 1823 O O . ALA A 1 229 ? 16.536 -8.468 -21.207 1.00 94.56 229 ALA A O 1
ATOM 1824 N N . PRO A 1 230 ? 15.347 -9.984 -20.040 1.00 91.00 230 PRO A N 1
ATOM 1825 C CA . PRO A 1 230 ? 14.159 -9.915 -20.892 1.00 91.00 230 PRO A CA 1
ATOM 1826 C C . PRO A 1 230 ? 13.455 -8.551 -20.864 1.00 91.00 230 PRO A C 1
ATOM 1828 O O . PRO A 1 230 ? 12.658 -8.268 -21.752 1.00 91.00 230 PRO A O 1
ATOM 1831 N N . PHE A 1 231 ? 13.721 -7.716 -19.854 1.00 89.62 231 PHE A N 1
ATOM 1832 C CA . PHE A 1 231 ? 13.229 -6.342 -19.788 1.00 89.62 231 PHE A CA 1
ATOM 1833 C C . PHE A 1 231 ? 14.135 -5.456 -18.909 1.00 89.62 231 PHE A C 1
ATOM 1835 O O . PHE A 1 231 ? 14.865 -5.974 -18.052 1.00 89.62 231 PHE A O 1
ATOM 1842 N N . PRO A 1 232 ? 14.092 -4.121 -19.080 1.00 89.88 232 PRO A N 1
ATOM 1843 C CA . PRO A 1 232 ? 14.925 -3.185 -18.328 1.00 89.88 232 PRO A CA 1
ATOM 1844 C C . PRO A 1 232 ? 14.634 -3.163 -16.820 1.00 89.88 232 PRO A C 1
ATOM 1846 O O . PRO A 1 232 ? 13.493 -3.256 -16.371 1.00 89.88 232 PRO A O 1
ATOM 1849 N N . GLY A 1 233 ? 15.664 -2.915 -16.006 1.00 89.69 233 GLY A N 1
ATOM 1850 C CA . GLY A 1 233 ? 15.504 -2.771 -14.552 1.00 89.69 233 GLY A CA 1
ATOM 1851 C C . GLY A 1 233 ? 14.528 -1.659 -14.134 1.00 89.69 233 GLY A C 1
ATOM 1852 O O . GLY A 1 233 ? 13.855 -1.798 -13.115 1.00 89.69 233 GLY A O 1
ATOM 1853 N N . SER A 1 234 ? 14.393 -0.601 -14.939 1.00 87.06 234 SER A N 1
ATOM 1854 C CA . SER A 1 234 ? 13.429 0.490 -14.732 1.00 87.06 234 SER A CA 1
ATOM 1855 C C . SER A 1 234 ? 11.970 0.020 -14.787 1.00 87.06 234 SER A C 1
ATOM 1857 O O . SER A 1 234 ? 11.146 0.456 -13.983 1.00 87.06 234 SER A O 1
ATOM 1859 N N . GLU A 1 235 ? 11.641 -0.916 -15.676 1.00 85.12 235 GLU A N 1
ATOM 1860 C CA . GLU A 1 235 ? 10.319 -1.554 -15.730 1.00 85.12 235 GLU A CA 1
ATOM 1861 C C . GLU A 1 235 ? 10.101 -2.478 -14.523 1.00 85.12 235 GLU A C 1
ATOM 1863 O O . GLU A 1 235 ? 9.033 -2.489 -13.908 1.00 85.12 235 GLU A O 1
ATOM 1868 N N . GLY A 1 236 ? 11.163 -3.168 -14.098 1.00 88.75 236 GLY A N 1
ATOM 1869 C CA . GLY A 1 236 ? 11.156 -3.976 -12.877 1.00 88.75 236 GLY A CA 1
ATOM 1870 C C . GLY A 1 236 ? 10.903 -3.169 -11.604 1.00 88.75 236 GLY A C 1
ATOM 1871 O O . GLY A 1 236 ? 10.204 -3.639 -10.708 1.00 88.75 236 GLY A O 1
ATOM 1872 N N . LEU A 1 237 ? 11.453 -1.959 -11.511 1.00 86.56 237 LEU A N 1
ATOM 1873 C CA . LEU A 1 237 ? 11.275 -1.092 -10.345 1.00 86.56 237 LEU A CA 1
ATOM 1874 C C . LEU A 1 237 ? 9.962 -0.298 -10.381 1.00 86.56 237 LEU A C 1
ATOM 1876 O O . LEU A 1 237 ? 9.467 0.104 -9.334 1.00 86.56 237 LEU A O 1
ATOM 1880 N N . SER A 1 238 ? 9.387 -0.071 -11.562 1.00 84.94 238 SER A N 1
ATOM 1881 C CA . SER A 1 238 ? 8.134 0.673 -11.699 1.00 84.94 238 SER A CA 1
ATOM 1882 C C . SER A 1 238 ? 6.925 -0.225 -11.439 1.00 84.94 238 SER A C 1
ATOM 1884 O O . SER A 1 238 ? 6.465 -0.358 -10.304 1.00 84.94 238 SER A O 1
ATOM 1886 N N . TYR A 1 239 ? 6.387 -0.851 -12.480 1.00 86.75 239 TYR A N 1
ATOM 1887 C CA . TYR A 1 239 ? 5.089 -1.502 -12.400 1.00 86.75 239 TYR A CA 1
ATOM 1888 C C . TYR A 1 239 ? 5.162 -2.919 -11.811 1.00 86.75 239 TYR A C 1
ATOM 1890 O O . TYR A 1 239 ? 4.224 -3.325 -11.128 1.00 86.75 239 TYR A O 1
ATOM 1898 N N . LEU A 1 240 ? 6.284 -3.641 -11.957 1.00 92.69 240 LEU A N 1
ATOM 1899 C CA . LEU A 1 240 ? 6.471 -4.945 -11.301 1.00 92.69 240 LEU A CA 1
ATOM 1900 C C . LEU A 1 240 ? 6.571 -4.804 -9.772 1.00 92.69 240 LEU A C 1
ATOM 1902 O O . LEU A 1 240 ? 5.823 -5.466 -9.051 1.00 92.69 240 LEU A O 1
ATOM 1906 N N . ALA A 1 241 ? 7.448 -3.925 -9.270 1.00 92.44 241 ALA A N 1
ATOM 1907 C CA . ALA A 1 241 ? 7.555 -3.660 -7.834 1.00 92.44 241 ALA A CA 1
ATOM 1908 C C . ALA A 1 241 ? 6.275 -3.017 -7.282 1.00 92.44 241 ALA A C 1
ATOM 1910 O O . ALA A 1 241 ? 5.767 -3.461 -6.255 1.00 92.44 241 ALA A O 1
ATOM 1911 N N . GLY A 1 242 ? 5.710 -2.036 -7.998 1.00 92.88 242 GLY A N 1
ATOM 1912 C CA . GLY A 1 242 ? 4.447 -1.398 -7.633 1.00 92.88 242 GLY A CA 1
ATOM 1913 C C . GLY A 1 242 ? 3.340 -2.424 -7.407 1.00 92.88 242 GLY A C 1
ATOM 1914 O O . GLY A 1 242 ? 2.779 -2.462 -6.315 1.00 92.88 242 GLY A O 1
ATOM 1915 N N . MET A 1 243 ? 3.088 -3.305 -8.384 1.00 95.44 243 MET A N 1
ATOM 1916 C CA . MET A 1 243 ? 2.118 -4.399 -8.242 1.00 95.44 243 MET A CA 1
ATOM 1917 C C . MET A 1 243 ? 2.491 -5.364 -7.115 1.00 95.44 243 MET A C 1
ATOM 1919 O O . MET A 1 243 ? 1.599 -5.801 -6.390 1.00 95.44 243 MET A O 1
ATOM 1923 N N . GLY A 1 244 ? 3.778 -5.659 -6.920 1.00 95.88 244 GLY A N 1
ATOM 1924 C CA . GLY A 1 244 ? 4.264 -6.539 -5.852 1.00 95.88 244 GLY A CA 1
ATOM 1925 C C . GLY A 1 244 ? 3.931 -6.063 -4.439 1.00 95.88 244 GLY A C 1
ATOM 1926 O O . GLY A 1 244 ? 3.717 -6.899 -3.571 1.00 95.88 244 GLY A O 1
ATOM 1927 N N . PHE A 1 245 ? 3.828 -4.753 -4.212 1.00 95.38 245 PHE A N 1
ATOM 1928 C CA . PHE A 1 245 ? 3.475 -4.210 -2.897 1.00 95.38 245 PHE A CA 1
ATOM 1929 C C . PHE A 1 245 ? 1.969 -4.106 -2.652 1.00 95.38 245 PHE A C 1
ATOM 1931 O O . PHE A 1 245 ? 1.522 -4.290 -1.528 1.00 95.38 245 PHE A O 1
ATOM 1938 N N . VAL A 1 246 ? 1.183 -3.773 -3.677 1.00 95.38 246 VAL A N 1
ATOM 1939 C CA . VAL A 1 246 ? -0.217 -3.330 -3.497 1.00 95.38 246 VAL A CA 1
ATOM 1940 C C . VAL A 1 246 ? -1.257 -4.373 -3.897 1.00 95.38 246 VAL A C 1
ATOM 1942 O O . VAL A 1 246 ? -2.399 -4.319 -3.444 1.00 95.38 246 VAL A O 1
ATOM 1945 N N . SER A 1 247 ? -0.899 -5.299 -4.787 1.00 97.06 247 SER A N 1
ATOM 1946 C CA . SER A 1 247 ? -1.838 -6.246 -5.389 1.00 97.06 247 SER A CA 1
ATOM 1947 C C . SER A 1 247 ? -1.870 -7.667 -4.798 1.00 97.06 247 SER A C 1
ATOM 1949 O O . SER A 1 247 ? -2.876 -8.330 -5.080 1.00 97.06 247 SER A O 1
ATOM 1951 N N . PRO A 1 248 ? -0.885 -8.173 -4.013 1.00 97.50 248 PRO A N 1
ATOM 1952 C CA . PRO A 1 248 ? -0.958 -9.521 -3.443 1.00 97.50 248 PRO A CA 1
ATOM 1953 C C . PRO A 1 248 ? -2.300 -9.812 -2.772 1.00 97.50 248 PRO A C 1
ATOM 1955 O O . PRO A 1 248 ? -2.835 -8.991 -2.035 1.00 97.50 248 PRO A O 1
ATOM 1958 N N . GLY A 1 249 ? -2.874 -10.970 -3.091 1.00 96.56 249 GLY A N 1
ATOM 1959 C CA . GLY A 1 249 ? -4.197 -11.360 -2.611 1.00 96.56 249 GLY A CA 1
ATOM 1960 C C . GLY A 1 249 ? -5.377 -10.906 -3.473 1.00 96.56 249 GLY A C 1
ATOM 1961 O O . GLY A 1 249 ? -6.525 -11.214 -3.157 1.00 96.56 249 GLY A O 1
ATOM 1962 N N . SER A 1 250 ? -5.110 -10.230 -4.592 1.00 97.19 250 SER A N 1
ATOM 1963 C CA . SER A 1 250 ? -6.120 -9.874 -5.589 1.00 97.19 250 SER A CA 1
ATOM 1964 C C . SER A 1 250 ? -5.952 -10.643 -6.898 1.00 97.19 250 SER A C 1
ATOM 1966 O O . SER A 1 250 ? -4.850 -11.024 -7.293 1.00 97.19 250 SER A O 1
ATOM 1968 N N . GLU A 1 251 ? -7.049 -10.778 -7.643 1.00 96.38 251 GLU A N 1
ATOM 1969 C CA . GLU A 1 251 ? -7.017 -11.306 -9.011 1.00 96.38 251 GLU A CA 1
ATOM 1970 C C . GLU A 1 251 ? -6.156 -10.433 -9.946 1.00 96.38 251 GLU A C 1
ATOM 1972 O O . GLU A 1 251 ? -5.567 -10.928 -10.907 1.00 96.38 251 GLU A O 1
ATOM 1977 N N . TRP A 1 252 ? -6.029 -9.133 -9.646 1.00 97.44 252 TRP A N 1
ATOM 1978 C CA . TRP A 1 252 ? -5.154 -8.229 -10.390 1.00 97.44 252 TRP A CA 1
ATOM 1979 C C . TRP A 1 252 ? -3.696 -8.674 -10.341 1.00 97.44 252 TRP A C 1
ATOM 1981 O O . TRP A 1 252 ? -3.035 -8.627 -11.375 1.00 97.44 252 TRP A O 1
ATOM 1991 N N . ALA A 1 253 ? -3.213 -9.140 -9.184 1.00 97.44 253 ALA A N 1
ATOM 1992 C CA . ALA A 1 253 ? -1.856 -9.661 -9.052 1.00 97.44 253 ALA A CA 1
ATOM 1993 C C . ALA A 1 253 ? -1.649 -10.884 -9.941 1.00 97.44 253 ALA A C 1
ATOM 1995 O O . ALA A 1 253 ? -0.721 -10.912 -10.744 1.00 97.44 253 ALA A O 1
ATOM 1996 N N . VAL A 1 254 ? -2.543 -11.870 -9.845 1.00 97.69 254 VAL A N 1
ATOM 1997 C CA . VAL A 1 254 ? -2.446 -13.110 -10.626 1.00 97.69 254 VAL A CA 1
ATOM 1998 C C . VAL A 1 254 ? -2.456 -12.805 -12.121 1.00 97.69 254 VAL A C 1
ATOM 2000 O O . VAL A 1 254 ? -1.560 -13.239 -12.845 1.00 97.69 254 VAL A O 1
ATOM 2003 N N . ARG A 1 255 ? -3.411 -11.991 -12.586 1.00 97.00 255 ARG A N 1
ATOM 2004 C CA . ARG A 1 255 ? -3.503 -11.578 -13.994 1.00 97.00 255 ARG A CA 1
ATOM 2005 C C . ARG A 1 255 ? -2.263 -10.827 -14.464 1.00 97.00 255 ARG A C 1
ATOM 2007 O O . ARG A 1 255 ? -1.881 -10.991 -15.611 1.00 97.00 255 ARG A O 1
ATOM 2014 N N . PHE A 1 256 ? -1.674 -9.991 -13.614 1.00 96.81 256 PHE A N 1
ATOM 2015 C CA . PHE A 1 256 ? -0.500 -9.194 -13.949 1.00 96.81 256 PHE A CA 1
ATOM 2016 C C . PHE A 1 256 ? 0.784 -10.030 -14.003 1.00 96.81 256 PHE A C 1
ATOM 2018 O O . PHE A 1 256 ? 1.522 -9.944 -14.975 1.00 96.81 256 PHE A O 1
ATOM 2025 N N . PHE A 1 257 ? 1.062 -10.853 -12.988 1.00 96.62 257 PHE A N 1
ATOM 2026 C CA . PHE A 1 257 ? 2.312 -11.619 -12.940 1.00 96.62 257 PHE A CA 1
ATOM 2027 C C . PHE A 1 257 ? 2.321 -12.820 -13.899 1.00 96.62 257 PHE A C 1
ATOM 2029 O O . PHE A 1 257 ? 3.393 -13.311 -14.237 1.00 96.62 257 PHE A O 1
ATOM 2036 N N . SER A 1 258 ? 1.155 -13.297 -14.342 1.00 95.56 258 SER A N 1
ATOM 2037 C CA . SER A 1 258 ? 1.050 -14.375 -15.339 1.00 95.56 258 SER A CA 1
ATOM 2038 C C . SER A 1 258 ? 1.003 -13.893 -16.795 1.00 95.56 258 SER A C 1
ATOM 2040 O O . SER A 1 258 ? 1.009 -14.734 -17.695 1.00 95.56 258 SER A O 1
ATOM 2042 N N . SER A 1 259 ? 0.896 -12.578 -17.039 1.00 91.69 259 SER A N 1
ATOM 2043 C CA . SER A 1 259 ? 0.654 -12.016 -18.378 1.00 91.69 259 SER A CA 1
ATOM 2044 C C . SER A 1 259 ? 1.864 -11.962 -19.288 1.00 91.69 259 SER A C 1
ATOM 2046 O O . SER A 1 259 ? 2.971 -11.719 -18.763 1.00 91.69 259 SER A O 1
#

Solvent-accessible surface area (backbone atoms only — not comparable to full-atom values): 13680 Å² total; per-residue (Å²): 126,74,68,60,61,52,51,56,49,53,55,49,52,52,51,28,53,47,63,45,32,30,63,47,37,60,61,43,47,63,52,52,52,61,68,48,67,79,84,60,54,70,36,56,54,46,49,54,51,47,53,38,48,49,52,22,42,42,37,57,62,82,37,53,24,31,32,35,37,75,89,33,71,42,36,59,29,45,30,57,66,28,43,61,42,40,52,53,59,51,28,51,49,38,41,76,72,69,50,31,70,64,26,28,56,53,11,51,77,76,44,68,79,86,50,59,66,44,58,27,20,27,45,13,34,52,73,68,46,57,52,66,75,58,58,32,37,38,32,22,55,75,78,38,72,67,53,43,54,52,53,55,51,49,21,66,73,69,73,31,58,72,42,79,45,74,63,64,97,59,84,53,71,66,42,50,50,53,43,48,52,50,50,53,52,45,52,51,52,47,24,62,76,68,75,43,87,62,50,71,67,45,42,51,51,16,51,50,33,24,52,52,21,50,53,31,46,52,52,51,60,56,55,54,70,43,88,77,48,86,64,59,68,68,55,49,63,44,59,52,44,48,42,65,65,64,25,44,20,32,71,66,24,36,57,34,48,71,89

Nearest PDB structures (foldseek):
  3o3o-assembly1_A  TM=8.978E-01  e=2.625E-10  Clostridioides difficile
  7yzm-assembly1_B  TM=7.123E-01  e=1.962E-07  Carboxydothermus hydrogenoformans Z-2901
  1km6-assembly1_A  TM=2.662E-01  e=2.212E-01  Methanothermobacter thermautotrophicus
  4n82-assembly1_B  TM=3.595E-01  e=1.156E+00  Streptococcus sanguinis SK36
  4n82-assembly2_A  TM=3.839E-01  e=2.219E+00  Streptococcus sanguinis SK36

Secondary structure (DSSP, 8-state):
-HHHHHHHHHHHHHHHHHHH-HHHHHHHHHHHHHHTTTT--HHHHHHHHHHHHHHHHHHTTSS-EEEE-TTS-THHHHHTT-EEE-HHHHHHHHHHTT-HHHHHHHHHTTS-TTS-HHHHHHHHHHHHT-SPPPSEEEEETTS-HHHHHHHHHHHHHHT--EEEE---S--SHHHHHHHHHHHHHHHHHHHHHHT----HHHHHHHHHHHHHHHHHHHHHHHHTTSSS-SS-HHHIIIIIHHHHHH-TTSHHHHHHHT-

Radius of gyration: 19.09 Å; Cα contacts (8 Å, |Δi|>4): 347; chains: 1; bounding box: 40×61×50 Å

Foldseek 3Di:
DVPVVVVVVVVLVVVLVLLLALVNLVVVLVVVVVVCPPDDDPLVNLLSVLVSVLSSQLSVPPFAEEEEEFPPPLLLQVLVVHAYDYLLLVLVVCVVVVNLVVLLVQLVVPDPPPQDSSLSSSVSCVVSNSDRQHLEYEYEPVPDPSRVVSRVVSCVVRVHYYQYQYQDPDDDPVSVVVNVVSVVVVSVVCCVSVVHDRDPVSSVQLQVQLVLLVVLLVVLVVQCVDVVGPDDVVVCVRRVVSCNRRPRSHPSSNSNSVD

Mean predicted aligned error: 5.32 Å